Protein AF-A0A3D5FL59-F1 (afdb_monomer_lite)

Foldseek 3Di:
DVVQCVVQPLVRLLCCLVPVLVVNLVVLLVVLVVVLVVLVVVQVVDDADPCFDAEPVRDTDNWFEDEEEDASLLVDALVSCLPRPVVSVLSVLVSIQEYEYEYELSNLNNLVVLLPRPSHAEYEYEYPPPPDDALVRSVVSQLVSLQRHAYEYEEEHAPVSVVVLVVSVVSHHYHYHYDHDYDDPPPD

Secondary structure (DSSP, 8-state):
-HHHHHHH-HHHHHHHHHH-HHHHHHHHHHHHHHHHHHHHHHHHHSPPBTTBEE-TTS-EESS-EEEEE-GGGGGS-HHHHHHHTHHHHHHHHTTSSEEEEEEEGGGGGGHHHHTT-TTEEEEEEE--TTTS--HHHHHHHHHHHHTTS-EEEEEEE-HHHHHHHHHTGGGS-EEEEEEE--------

Structure (mmCIF, N/CA/C/O backbone):
data_AF-A0A3D5FL59-F1
#
_entry.id   AF-A0A3D5FL59-F1
#
loop_
_atom_site.group_PDB
_atom_site.id
_atom_site.type_symbol
_atom_site.label_atom_id
_atom_site.label_alt_id
_atom_site.label_comp_id
_atom_site.label_asym_id
_atom_site.label_entity_id
_atom_site.label_seq_id
_atom_site.pdbx_PDB_ins_code
_atom_site.Cartn_x
_atom_site.Cartn_y
_atom_site.Cartn_z
_atom_site.occupancy
_atom_site.B_iso_or_equiv
_atom_site.auth_seq_id
_atom_site.auth_comp_id
_atom_site.auth_asym_id
_atom_site.auth_atom_id
_atom_site.pdbx_PDB_model_num
ATOM 1 N N . MET A 1 1 ? 8.255 -1.874 -6.966 1.00 92.75 1 MET A N 1
ATOM 2 C CA . MET A 1 1 ? 9.087 -0.650 -7.103 1.00 92.75 1 MET A CA 1
ATOM 3 C C . MET A 1 1 ? 10.253 -0.591 -6.118 1.00 92.75 1 MET A C 1
ATOM 5 O O . MET A 1 1 ? 11.381 -0.402 -6.556 1.00 92.75 1 MET A O 1
ATOM 9 N N . ASP A 1 2 ? 10.013 -0.773 -4.816 1.00 97.06 2 ASP A N 1
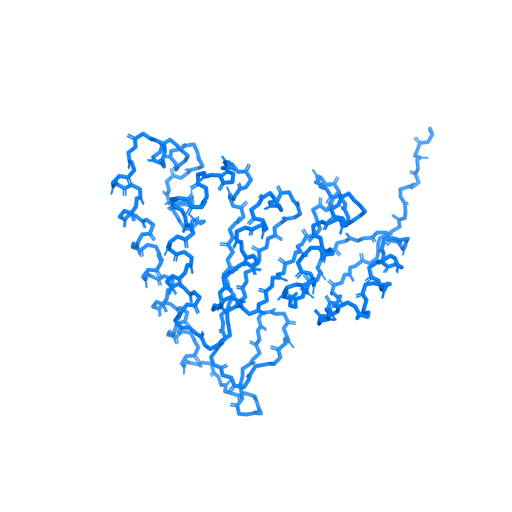ATOM 10 C CA . ASP A 1 2 ? 11.028 -0.553 -3.768 1.00 97.06 2 ASP A CA 1
ATOM 11 C C . ASP A 1 2 ? 12.311 -1.380 -3.938 1.00 97.06 2 ASP A C 1
ATOM 13 O O . ASP A 1 2 ? 13.403 -0.879 -3.692 1.00 97.06 2 ASP A O 1
ATOM 17 N N . MET A 1 3 ? 12.211 -2.612 -4.448 1.00 97.94 3 MET A N 1
ATOM 18 C CA . MET A 1 3 ? 13.385 -3.438 -4.768 1.00 97.94 3 MET A CA 1
ATOM 19 C C . MET A 1 3 ? 14.306 -2.792 -5.816 1.00 97.94 3 MET A C 1
ATOM 21 O O . MET A 1 3 ? 15.526 -2.865 -5.686 1.00 97.94 3 MET A O 1
ATOM 25 N N . MET A 1 4 ? 13.742 -2.123 -6.829 1.00 97.56 4 MET A N 1
ATOM 26 C CA . MET A 1 4 ? 14.528 -1.389 -7.827 1.00 97.56 4 MET A CA 1
ATOM 27 C C . MET A 1 4 ? 15.225 -0.184 -7.188 1.00 97.56 4 MET A C 1
ATOM 29 O O . MET A 1 4 ? 16.405 0.041 -7.440 1.00 97.56 4 MET A O 1
ATOM 33 N N . PHE A 1 5 ? 14.517 0.562 -6.336 1.00 97.19 5 PHE A N 1
ATOM 34 C CA . PHE A 1 5 ? 15.072 1.717 -5.622 1.00 97.19 5 PHE A CA 1
ATOM 35 C C . PHE A 1 5 ? 16.193 1.305 -4.662 1.00 97.19 5 PHE A C 1
ATOM 37 O O . PHE A 1 5 ? 17.228 1.965 -4.612 1.00 97.19 5 PHE A O 1
ATOM 44 N N . ALA A 1 6 ? 16.041 0.174 -3.972 1.00 97.31 6 ALA A N 1
ATOM 45 C CA . ALA A 1 6 ? 17.084 -0.394 -3.125 1.00 97.31 6 ALA A CA 1
ATOM 46 C C . ALA A 1 6 ? 18.321 -0.843 -3.926 1.00 97.31 6 ALA A C 1
ATOM 48 O O . ALA A 1 6 ? 19.443 -0.704 -3.446 1.00 97.31 6 ALA A O 1
ATOM 49 N N . GLY A 1 7 ? 18.131 -1.378 -5.138 1.00 96.94 7 GLY A N 1
ATOM 50 C CA . GLY A 1 7 ? 19.224 -1.861 -5.986 1.00 96.94 7 GLY A CA 1
ATOM 51 C C . GLY A 1 7 ? 19.990 -0.764 -6.732 1.00 96.94 7 GLY A C 1
ATOM 52 O O . GLY A 1 7 ? 21.204 -0.871 -6.883 1.00 96.94 7 GLY A O 1
ATOM 53 N N . LEU A 1 8 ? 19.297 0.275 -7.209 1.00 96.56 8 LEU A N 1
ATOM 54 C CA . LEU A 1 8 ? 19.888 1.355 -8.014 1.00 96.56 8 LEU A CA 1
ATOM 55 C C . LEU A 1 8 ? 20.237 2.605 -7.197 1.00 96.56 8 LEU A C 1
ATOM 57 O O . LEU A 1 8 ? 21.097 3.382 -7.601 1.00 96.56 8 LEU A O 1
ATOM 61 N N . GLY A 1 9 ? 19.574 2.805 -6.058 1.00 97.25 9 GLY A N 1
ATOM 62 C CA . GLY A 1 9 ? 19.528 4.084 -5.359 1.00 97.25 9 GLY A CA 1
ATOM 63 C C . GLY A 1 9 ? 18.377 4.967 -5.853 1.00 97.25 9 GLY A C 1
ATOM 64 O O . GLY A 1 9 ? 17.941 4.879 -7.000 1.00 97.25 9 GLY A O 1
ATOM 65 N N . HIS A 1 10 ? 17.881 5.832 -4.965 1.00 96.19 10 HIS A N 1
ATOM 66 C CA . HIS A 1 10 ? 16.687 6.652 -5.198 1.00 96.19 10 HIS A CA 1
ATOM 67 C C . HIS A 1 10 ? 16.800 7.565 -6.431 1.00 96.19 10 HIS A C 1
ATOM 69 O O . HIS A 1 10 ? 15.887 7.605 -7.251 1.00 96.19 10 HIS A O 1
ATOM 75 N N . GLU A 1 11 ? 17.923 8.277 -6.581 1.00 96.25 11 GLU A N 1
ATOM 76 C CA . GLU A 1 11 ? 18.141 9.209 -7.695 1.00 96.25 11 GLU A CA 1
ATOM 77 C C . GLU A 1 11 ? 18.158 8.477 -9.042 1.00 96.25 11 GLU A C 1
ATOM 79 O O . GLU A 1 11 ? 17.375 8.802 -9.935 1.00 96.25 11 GLU A O 1
ATOM 84 N N . GLU A 1 12 ? 18.981 7.434 -9.159 1.00 97.50 12 GLU A N 1
ATOM 85 C CA . GLU A 1 12 ? 19.106 6.647 -10.387 1.00 97.50 12 GLU A CA 1
ATOM 86 C C . GLU A 1 12 ? 17.806 5.924 -10.744 1.00 97.50 12 GLU A C 1
ATOM 88 O O . GLU A 1 12 ? 17.428 5.880 -11.913 1.00 97.50 12 GLU A O 1
ATOM 93 N N . ALA A 1 13 ? 17.068 5.407 -9.758 1.00 97.00 13 ALA A N 1
ATOM 94 C CA . ALA A 1 13 ? 15.774 4.779 -10.000 1.00 97.00 13 ALA A CA 1
ATOM 95 C C . ALA A 1 13 ? 14.744 5.786 -10.542 1.00 97.00 13 ALA A C 1
ATOM 97 O O . ALA A 1 13 ? 14.092 5.513 -11.554 1.00 97.00 13 ALA A O 1
ATOM 98 N N . CYS A 1 14 ? 14.638 6.974 -9.937 1.00 95.94 14 CYS A N 1
ATOM 99 C CA . CYS A 1 14 ? 13.783 8.056 -10.434 1.00 95.94 14 CYS A CA 1
ATOM 100 C C . CYS A 1 14 ? 14.173 8.488 -11.853 1.00 95.94 14 CYS A C 1
ATOM 102 O O . CYS A 1 14 ? 13.315 8.629 -12.733 1.00 95.94 14 CYS A O 1
ATOM 104 N N . MET A 1 15 ? 15.472 8.655 -12.105 1.00 96.38 15 MET A N 1
ATOM 105 C CA . MET A 1 15 ? 15.979 9.011 -13.427 1.00 96.38 15 MET A CA 1
ATOM 106 C C . MET A 1 15 ? 15.707 7.908 -14.452 1.00 96.38 15 MET A C 1
ATOM 108 O O . MET A 1 15 ? 15.295 8.220 -15.571 1.00 96.38 15 MET A O 1
ATOM 112 N N . ALA A 1 16 ? 15.849 6.633 -14.091 1.00 96.75 16 ALA A N 1
ATOM 113 C CA . ALA A 1 16 ? 15.607 5.503 -14.983 1.00 96.75 16 ALA A CA 1
ATOM 114 C C . ALA A 1 16 ? 14.128 5.366 -15.372 1.00 96.75 16 ALA A C 1
ATOM 116 O O . ALA A 1 16 ? 13.827 5.128 -16.544 1.00 96.75 16 ALA A O 1
ATOM 117 N N . VAL A 1 17 ? 13.196 5.568 -14.433 1.00 95.50 17 VAL A N 1
ATOM 118 C CA . VAL A 1 17 ? 11.747 5.572 -14.723 1.00 95.50 17 VAL A CA 1
ATOM 119 C C . VAL A 1 17 ? 11.398 6.655 -15.748 1.00 95.50 17 VAL A C 1
ATOM 121 O O . VAL A 1 17 ? 10.600 6.425 -16.655 1.00 95.50 17 VAL A O 1
ATOM 124 N N . LYS A 1 18 ? 12.037 7.825 -15.652 1.00 93.44 18 LYS A N 1
ATOM 125 C CA . LYS A 1 18 ? 11.767 8.964 -16.538 1.00 93.44 18 LYS A CA 1
ATOM 126 C C . LYS A 1 18 ? 12.483 8.884 -17.888 1.00 93.44 18 LYS A C 1
ATOM 128 O O . LYS A 1 18 ? 11.902 9.223 -18.915 1.00 93.44 18 LYS A O 1
ATOM 133 N N . THR A 1 19 ? 13.761 8.520 -17.887 1.00 96.88 19 THR A N 1
ATOM 134 C CA . THR A 1 19 ? 14.660 8.688 -19.046 1.00 96.88 19 THR A CA 1
ATOM 135 C C . THR A 1 19 ? 14.972 7.389 -19.779 1.00 96.88 19 THR A C 1
ATOM 137 O O . THR A 1 19 ? 15.338 7.429 -20.952 1.00 96.88 19 THR A O 1
ATOM 140 N N . ALA A 1 20 ? 14.783 6.238 -19.129 1.00 96.94 20 ALA A N 1
ATOM 141 C CA . ALA A 1 20 ? 15.055 4.921 -19.694 1.00 96.94 20 ALA A CA 1
ATOM 142 C C . ALA A 1 20 ? 13.897 3.931 -19.434 1.00 96.94 20 ALA A C 1
ATOM 144 O O . ALA A 1 20 ? 14.144 2.841 -18.915 1.00 96.94 20 ALA A O 1
ATOM 145 N N . PRO A 1 21 ? 12.643 4.264 -19.812 1.00 94.56 21 PRO A N 1
ATOM 146 C CA . PRO A 1 21 ? 11.448 3.502 -19.435 1.00 94.56 21 PRO A CA 1
ATOM 147 C C . PRO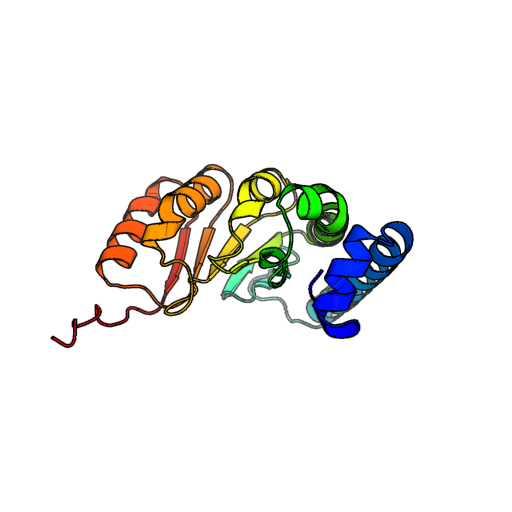 A 1 21 ? 11.515 2.020 -19.819 1.00 94.56 21 PRO A C 1
ATOM 149 O O . PRO A 1 21 ? 11.201 1.160 -19.018 1.00 94.56 21 PRO A O 1
ATOM 152 N N . VAL A 1 22 ? 12.025 1.681 -21.008 1.00 97.06 22 VAL A N 1
ATOM 153 C CA . VAL A 1 22 ? 12.147 0.269 -21.430 1.00 97.06 22 VAL A CA 1
ATOM 154 C C . VAL A 1 22 ? 13.102 -0.524 -20.528 1.00 97.06 22 VAL A C 1
ATOM 156 O O . VAL A 1 22 ? 12.927 -1.725 -20.334 1.00 97.06 22 VAL A O 1
ATOM 159 N N . VAL A 1 23 ? 14.144 0.126 -20.006 1.00 97.12 23 VAL A N 1
ATOM 160 C CA . VAL A 1 23 ? 15.114 -0.519 -19.114 1.00 97.12 23 VAL A CA 1
ATOM 161 C C . VAL A 1 23 ? 14.540 -0.625 -17.705 1.00 97.12 23 VAL A C 1
ATOM 163 O O . VAL A 1 23 ? 14.612 -1.702 -17.120 1.00 97.12 23 VAL A O 1
ATOM 166 N N . SER A 1 24 ? 13.943 0.447 -17.178 1.00 97.50 24 SER A N 1
ATOM 167 C CA . SER A 1 24 ? 13.312 0.423 -15.854 1.00 97.50 24 SER A CA 1
ATOM 168 C C . SER A 1 24 ? 12.129 -0.545 -15.800 1.00 97.50 24 SER A C 1
ATOM 170 O O . SER A 1 24 ? 12.055 -1.316 -14.851 1.00 97.50 24 SER A O 1
ATOM 172 N N . ASP A 1 25 ? 11.301 -0.622 -16.844 1.00 97.69 25 ASP A N 1
ATOM 173 C CA . ASP A 1 25 ? 10.199 -1.589 -16.951 1.00 97.69 25 ASP A CA 1
ATOM 174 C C . ASP A 1 25 ? 10.713 -3.041 -16.866 1.00 97.69 25 ASP A C 1
ATOM 176 O O . ASP A 1 25 ? 10.143 -3.861 -16.151 1.00 97.69 25 ASP A O 1
ATOM 180 N N . ARG A 1 26 ? 11.845 -3.367 -17.511 1.00 97.94 26 ARG A N 1
ATOM 181 C CA . ARG A 1 26 ? 12.469 -4.704 -17.399 1.00 97.94 26 ARG A CA 1
ATOM 182 C C . ARG A 1 26 ? 12.993 -4.998 -15.995 1.00 97.94 26 ARG A C 1
ATOM 184 O O . ARG A 1 26 ? 12.905 -6.133 -15.539 1.00 97.94 26 ARG A O 1
ATOM 191 N N . ILE A 1 27 ? 13.559 -4.002 -15.314 1.00 98.19 27 ILE A N 1
ATOM 192 C CA . ILE A 1 27 ? 14.046 -4.168 -13.937 1.00 98.19 27 ILE A CA 1
ATOM 193 C C . ILE A 1 27 ? 12.863 -4.343 -12.981 1.00 98.19 27 ILE A C 1
ATOM 195 O O . ILE A 1 27 ? 12.903 -5.212 -12.111 1.00 98.19 27 ILE A O 1
ATOM 199 N N . LEU A 1 28 ? 11.800 -3.554 -13.150 1.00 98.19 28 LEU A N 1
ATOM 200 C CA . LEU A 1 28 ? 10.565 -3.671 -12.377 1.00 98.19 28 LEU A CA 1
ATOM 201 C C . LEU A 1 28 ? 9.894 -5.028 -12.596 1.00 98.19 28 LEU A C 1
ATOM 203 O O . LEU A 1 28 ? 9.476 -5.648 -11.622 1.00 98.19 28 LEU A O 1
ATOM 207 N N . GLU A 1 29 ? 9.871 -5.522 -13.834 1.00 98.25 29 GLU A N 1
ATOM 208 C CA . GLU A 1 29 ? 9.409 -6.870 -14.163 1.00 98.25 29 GLU A CA 1
ATOM 209 C C . GLU A 1 29 ? 10.208 -7.940 -13.413 1.00 98.25 29 GLU A C 1
ATOM 211 O O . GLU A 1 29 ? 9.622 -8.747 -12.696 1.00 98.25 29 GLU A O 1
ATOM 216 N N . GLN A 1 30 ? 11.540 -7.895 -13.488 1.00 98.31 30 GLN A N 1
ATOM 217 C CA . GLN A 1 30 ? 12.401 -8.830 -12.758 1.00 98.31 30 GLN A CA 1
ATOM 218 C C . GLN A 1 30 ? 12.208 -8.741 -11.239 1.00 98.31 30 GLN A C 1
ATOM 220 O O . GLN A 1 30 ? 12.247 -9.759 -10.549 1.00 98.31 30 GLN A O 1
ATOM 225 N N . CYS A 1 31 ? 11.989 -7.535 -10.708 1.00 98.50 31 CYS A N 1
ATOM 226 C CA . CYS A 1 31 ? 1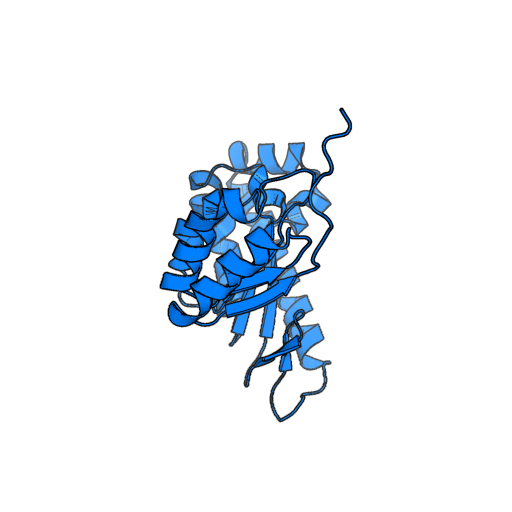1.696 -7.334 -9.293 1.00 98.50 31 CYS A CA 1
ATOM 227 C C . CYS A 1 31 ? 10.357 -7.969 -8.899 1.00 98.50 31 CYS A C 1
ATOM 229 O O . CYS A 1 31 ? 10.298 -8.631 -7.866 1.00 98.50 31 CYS A O 1
ATOM 231 N N . ALA A 1 32 ? 9.305 -7.796 -9.705 1.00 98.44 32 ALA A N 1
ATOM 232 C CA . ALA A 1 32 ? 7.998 -8.402 -9.458 1.00 98.44 32 ALA A CA 1
ATOM 233 C C . ALA A 1 32 ? 8.066 -9.935 -9.527 1.00 98.44 32 ALA A C 1
ATOM 235 O O . ALA A 1 32 ? 7.573 -10.611 -8.624 1.00 98.44 32 ALA A O 1
ATOM 236 N N . ASP A 1 33 ? 8.751 -10.487 -10.532 1.00 98.44 33 ASP A N 1
ATOM 237 C CA . ASP A 1 33 ? 8.933 -11.935 -10.682 1.00 98.44 33 ASP A CA 1
ATOM 238 C C . ASP A 1 33 ? 9.709 -12.526 -9.494 1.00 98.44 33 ASP A C 1
ATOM 240 O O . ASP A 1 33 ? 9.313 -13.544 -8.918 1.00 98.44 33 ASP A O 1
ATOM 244 N N . LEU A 1 34 ? 10.792 -11.861 -9.075 1.00 98.50 34 LEU A N 1
ATOM 245 C CA . LEU A 1 34 ? 11.581 -12.272 -7.915 1.00 98.50 34 LEU A CA 1
ATOM 246 C C . LEU A 1 34 ? 10.774 -12.172 -6.614 1.00 98.50 34 LEU A C 1
ATOM 248 O O . LEU A 1 34 ? 10.836 -13.084 -5.784 1.00 98.50 34 LEU A O 1
ATOM 252 N N . PHE A 1 35 ? 10.002 -11.097 -6.437 1.00 98.56 35 PHE A N 1
ATOM 253 C CA . PHE A 1 35 ? 9.121 -10.927 -5.285 1.00 98.56 35 PHE A CA 1
ATOM 254 C C . PHE A 1 35 ? 8.086 -12.052 -5.215 1.00 98.56 35 PHE A C 1
ATOM 256 O O . PHE A 1 35 ? 7.982 -12.715 -4.184 1.00 98.56 35 PHE A O 1
ATOM 263 N N . ASN A 1 36 ? 7.382 -12.325 -6.316 1.00 98.38 36 ASN A N 1
ATOM 264 C CA . ASN A 1 36 ? 6.380 -13.386 -6.393 1.00 98.38 36 ASN A CA 1
ATOM 265 C C . ASN A 1 36 ? 6.989 -14.761 -6.114 1.00 98.38 36 ASN A C 1
ATOM 267 O O . ASN A 1 36 ? 6.420 -15.543 -5.346 1.00 98.38 36 ASN A O 1
ATOM 271 N N . HIS A 1 37 ? 8.170 -15.048 -6.667 1.00 98.38 37 HIS A N 1
ATOM 272 C CA . HIS A 1 37 ? 8.881 -16.293 -6.394 1.00 98.38 37 HIS A CA 1
ATOM 273 C C . HIS A 1 37 ? 9.210 -16.446 -4.901 1.00 98.38 37 HIS A C 1
ATOM 275 O O . HIS A 1 37 ? 8.929 -17.489 -4.303 1.00 98.38 37 HIS A O 1
ATOM 281 N N . MET A 1 38 ? 9.758 -15.400 -4.277 1.00 98.06 38 MET A N 1
ATOM 282 C CA . MET A 1 38 ? 10.098 -15.406 -2.855 1.00 98.06 38 MET A CA 1
ATOM 283 C C . MET A 1 38 ? 8.848 -15.532 -1.973 1.00 98.06 38 MET A C 1
ATOM 285 O O . MET A 1 38 ? 8.827 -16.357 -1.058 1.00 98.06 38 MET A O 1
ATOM 289 N N . ALA A 1 39 ? 7.809 -14.740 -2.242 1.00 97.56 39 ALA A N 1
ATOM 290 C CA . ALA A 1 39 ? 6.568 -14.731 -1.476 1.00 97.56 39 ALA A CA 1
ATOM 291 C C . ALA A 1 39 ? 5.850 -16.087 -1.557 1.00 97.56 39 ALA A C 1
ATOM 293 O O . ALA A 1 39 ? 5.483 -16.644 -0.523 1.00 97.56 39 ALA A O 1
ATOM 294 N N . THR A 1 40 ? 5.761 -16.674 -2.754 1.00 97.56 40 THR A N 1
ATOM 295 C CA . THR A 1 40 ? 5.189 -18.015 -2.961 1.00 97.56 40 THR A CA 1
ATOM 296 C C . THR A 1 40 ? 5.992 -19.080 -2.217 1.00 97.56 40 THR A C 1
ATOM 298 O O . THR A 1 40 ? 5.423 -19.901 -1.498 1.00 97.56 40 THR A O 1
ATOM 301 N N . THR A 1 41 ? 7.324 -19.043 -2.328 1.00 97.75 41 THR A N 1
ATOM 302 C CA . THR A 1 41 ? 8.213 -20.001 -1.650 1.00 97.75 41 THR A CA 1
ATOM 303 C C . THR A 1 41 ? 8.079 -19.909 -0.130 1.00 97.75 41 THR A C 1
ATOM 305 O O . THR A 1 41 ? 7.964 -20.929 0.551 1.00 97.75 41 THR A O 1
ATOM 308 N N . ARG A 1 42 ? 8.034 -18.688 0.418 1.00 95.88 42 ARG A N 1
ATOM 309 C CA . ARG A 1 42 ? 7.817 -18.448 1.849 1.00 95.88 42 ARG A CA 1
ATOM 310 C C . ARG A 1 42 ? 6.455 -18.969 2.302 1.00 95.88 42 ARG A C 1
ATOM 312 O O . ARG A 1 42 ? 6.372 -19.614 3.346 1.00 95.88 42 ARG A O 1
ATOM 319 N N . LEU A 1 43 ? 5.396 -18.676 1.552 1.00 95.19 43 LEU A N 1
ATOM 320 C CA . LEU A 1 43 ? 4.038 -19.070 1.911 1.00 95.19 43 LEU A CA 1
ATOM 321 C C . LEU A 1 43 ? 3.874 -20.597 1.887 1.00 95.19 43 LEU A C 1
ATOM 323 O O . LEU A 1 43 ? 3.295 -21.158 2.812 1.00 95.19 43 LEU A O 1
ATOM 327 N N . ALA A 1 44 ? 4.463 -21.278 0.898 1.00 94.50 44 ALA A N 1
ATOM 328 C CA . ALA A 1 44 ? 4.465 -22.740 0.806 1.00 94.50 44 ALA A CA 1
ATOM 329 C C . ALA A 1 44 ? 5.172 -23.423 1.992 1.00 94.50 44 ALA A C 1
ATOM 331 O O . ALA A 1 44 ? 4.789 -24.521 2.390 1.00 94.50 44 ALA A O 1
ATOM 332 N N . ALA A 1 45 ? 6.184 -22.771 2.573 1.00 95.94 45 ALA A N 1
ATOM 333 C CA . ALA A 1 45 ? 6.880 -23.249 3.768 1.00 95.94 45 ALA A CA 1
ATOM 334 C C . ALA A 1 45 ? 6.199 -22.829 5.087 1.00 95.94 45 ALA A C 1
ATOM 336 O O . ALA A 1 45 ? 6.586 -23.302 6.156 1.00 95.94 45 ALA A O 1
ATOM 337 N N . THR A 1 46 ? 5.212 -21.931 5.037 1.00 95.38 46 THR A N 1
ATOM 338 C CA . THR A 1 46 ? 4.510 -21.418 6.218 1.00 95.38 46 THR A CA 1
ATOM 339 C C . THR A 1 46 ? 3.362 -22.369 6.583 1.00 95.38 46 THR A C 1
ATOM 341 O O . THR A 1 46 ? 2.523 -22.651 5.726 1.00 95.38 46 THR A O 1
ATOM 344 N N . PRO A 1 47 ? 3.274 -22.871 7.831 1.00 94.94 47 PRO A N 1
ATOM 345 C CA . PRO A 1 47 ? 2.140 -23.684 8.259 1.00 94.94 47 PRO A CA 1
ATOM 346 C C . PRO A 1 47 ? 0.825 -22.912 8.154 1.00 94.94 47 PRO A C 1
ATOM 348 O O . PRO A 1 47 ? 0.765 -21.726 8.482 1.00 94.94 47 PRO A O 1
ATOM 351 N N . ARG A 1 48 ? -0.238 -23.607 7.744 1.00 95.88 48 ARG A N 1
ATOM 352 C CA . ARG A 1 48 ? -1.593 -23.055 7.793 1.00 95.88 48 ARG A CA 1
ATOM 353 C C . ARG A 1 48 ? -2.069 -22.927 9.238 1.00 95.88 48 ARG A C 1
ATOM 355 O O . ARG A 1 48 ? -1.736 -23.760 10.081 1.00 95.88 48 ARG A O 1
ATOM 362 N N . PHE A 1 49 ? -2.876 -21.907 9.498 1.00 95.69 49 PHE A N 1
ATOM 363 C CA . PHE A 1 49 ? -3.571 -21.678 10.760 1.00 95.69 49 PHE A CA 1
ATOM 364 C C . PHE A 1 49 ? -5.075 -21.665 10.491 1.00 95.69 49 PHE A C 1
ATOM 366 O O . PHE A 1 49 ? -5.536 -20.846 9.695 1.00 95.69 49 PHE A O 1
ATOM 373 N N . GLU A 1 50 ? -5.821 -22.581 11.119 1.00 96.06 50 GLU A N 1
ATOM 374 C CA . GLU A 1 50 ? -7.266 -22.764 10.884 1.00 96.06 50 GLU A CA 1
ATOM 375 C C . GLU A 1 50 ? -7.595 -22.844 9.378 1.00 96.06 50 GLU A C 1
ATOM 377 O O . GLU A 1 50 ? -8.374 -22.057 8.855 1.00 96.06 50 GLU A O 1
ATOM 382 N N . ASP A 1 51 ? -6.898 -23.729 8.651 1.00 94.81 51 ASP A N 1
ATOM 383 C CA . ASP A 1 51 ? -6.977 -23.917 7.188 1.00 94.81 51 ASP A CA 1
ATOM 384 C C . ASP A 1 51 ? -6.633 -22.700 6.303 1.00 94.81 51 ASP A C 1
ATOM 386 O O . ASP A 1 51 ? -6.654 -22.814 5.076 1.00 94.81 51 ASP A O 1
ATOM 390 N N . GLY A 1 52 ? -6.211 -21.582 6.894 1.00 96.75 52 GLY A N 1
ATOM 391 C CA . GLY A 1 52 ? -5.811 -20.360 6.197 1.00 96.75 52 GLY A CA 1
ATOM 392 C C . GLY A 1 52 ? -4.412 -19.869 6.572 1.00 96.75 52 GLY A C 1
ATOM 393 O O . GLY A 1 52 ? -3.565 -20.627 7.052 1.00 96.75 52 GLY A O 1
ATOM 394 N N . TYR A 1 53 ? -4.166 -18.578 6.353 1.00 97.44 53 TYR A N 1
ATOM 395 C CA . TYR A 1 53 ? -2.905 -17.902 6.661 1.00 97.44 53 TYR A CA 1
ATOM 396 C C . TYR A 1 53 ? -3.151 -16.579 7.387 1.00 97.44 53 TYR A C 1
ATOM 398 O O . TYR A 1 53 ? -4.194 -15.950 7.229 1.00 97.44 53 TYR A O 1
ATOM 406 N N . LEU A 1 54 ? -2.170 -16.132 8.171 1.00 95.94 54 LEU A N 1
ATOM 407 C CA . LEU A 1 54 ? -2.172 -14.801 8.775 1.00 95.94 54 LEU A CA 1
ATOM 408 C C . LEU A 1 54 ? -1.360 -13.836 7.907 1.00 95.94 54 LEU A C 1
ATOM 410 O O . LEU A 1 54 ? -0.228 -14.141 7.523 1.00 95.94 54 LEU A O 1
ATOM 414 N N . SER A 1 55 ? -1.916 -12.657 7.632 1.00 95.06 55 SER A N 1
ATOM 415 C CA . SER A 1 55 ? -1.178 -11.548 7.028 1.00 95.06 55 SER A CA 1
ATOM 416 C C . SER A 1 55 ? -0.098 -11.021 7.982 1.00 95.06 55 SER A C 1
ATOM 418 O O . SER A 1 55 ? -0.094 -11.319 9.180 1.00 95.06 55 SER A O 1
ATOM 420 N N . SER A 1 56 ? 0.797 -10.162 7.485 1.00 91.69 56 SER A N 1
ATOM 421 C CA . SER A 1 56 ? 1.788 -9.470 8.327 1.00 91.69 56 SER A CA 1
ATOM 422 C C . SER A 1 56 ? 1.168 -8.581 9.413 1.00 91.69 56 SER A C 1
ATOM 424 O O . SER A 1 56 ? 1.874 -8.174 10.329 1.00 91.69 56 SER A O 1
ATOM 426 N N . TYR A 1 57 ? -0.136 -8.301 9.327 1.00 95.75 57 TYR A N 1
ATOM 427 C CA . TYR A 1 57 ? -0.904 -7.543 10.317 1.00 95.75 57 TYR A CA 1
ATOM 428 C C . TYR A 1 57 ? -1.734 -8.452 11.236 1.00 95.75 57 TYR A C 1
ATOM 430 O O . TYR A 1 57 ? -2.606 -7.971 11.950 1.00 95.75 57 TYR A O 1
ATOM 438 N N . GLY A 1 58 ? -1.522 -9.772 11.211 1.00 94.38 58 GLY A N 1
ATOM 439 C CA . GLY A 1 58 ? -2.266 -10.714 12.052 1.00 94.38 58 GLY A CA 1
ATOM 440 C C . GLY A 1 58 ? -3.735 -10.890 11.652 1.00 94.38 58 GLY A C 1
ATOM 441 O O . GLY A 1 58 ? -4.536 -11.343 12.465 1.00 94.38 58 GLY A O 1
ATOM 442 N N . ILE A 1 59 ? -4.100 -10.539 10.416 1.00 95.00 59 ILE A N 1
ATOM 443 C CA . ILE A 1 59 ? -5.452 -10.741 9.883 1.00 95.00 59 ILE A CA 1
ATOM 444 C C . ILE A 1 59 ? -5.486 -12.074 9.146 1.00 95.00 59 ILE A C 1
ATOM 446 O O . ILE A 1 59 ? -4.654 -12.322 8.274 1.00 95.00 59 ILE A O 1
ATOM 450 N N . TRP A 1 60 ? -6.439 -12.927 9.506 1.00 97.19 60 TRP A N 1
ATOM 451 C CA . TRP A 1 60 ? -6.608 -14.236 8.888 1.00 97.19 60 TRP A CA 1
ATOM 452 C C . TRP A 1 60 ? -7.256 -14.141 7.505 1.00 97.19 60 TRP A C 1
ATOM 454 O O . TRP A 1 60 ? -8.201 -13.377 7.307 1.00 97.19 60 TRP A O 1
ATOM 464 N N . ALA A 1 61 ? -6.765 -14.955 6.575 1.00 96.88 61 ALA A N 1
ATOM 465 C CA . ALA A 1 61 ? -7.313 -15.139 5.243 1.00 96.88 61 ALA A CA 1
ATOM 466 C C . ALA A 1 61 ? -7.486 -16.642 4.944 1.00 96.88 61 ALA A C 1
ATOM 468 O O . ALA A 1 61 ? -6.580 -17.423 5.246 1.00 96.88 61 ALA A O 1
ATOM 469 N N . PRO A 1 62 ? -8.599 -17.061 4.312 1.00 97.19 62 PRO A N 1
ATOM 470 C CA . PRO A 1 62 ? -8.857 -18.466 3.973 1.00 97.19 62 PRO A CA 1
ATOM 471 C C . PRO A 1 62 ? -7.980 -18.999 2.828 1.00 97.19 62 PRO A C 1
ATOM 473 O O . PRO A 1 62 ? -8.015 -20.190 2.530 1.00 97.19 62 PRO A O 1
ATOM 476 N N . GLY A 1 63 ? -7.235 -18.123 2.156 1.00 96.38 63 GLY A N 1
ATOM 477 C CA . GLY A 1 63 ? -6.405 -18.443 1.002 1.00 96.38 63 GLY A CA 1
ATOM 478 C C . GLY A 1 63 ? -4.997 -17.885 1.140 1.00 96.38 63 GLY A C 1
ATOM 479 O O . GLY A 1 63 ? -4.589 -17.402 2.198 1.00 96.38 63 GLY A O 1
ATOM 480 N N . SER A 1 64 ? -4.248 -17.968 0.050 1.00 97.25 64 SER A N 1
ATOM 481 C CA . SER A 1 64 ? -2.903 -17.417 -0.024 1.00 97.25 64 SER A CA 1
ATOM 482 C C . SER A 1 64 ? -2.907 -15.908 0.239 1.00 97.25 64 SER A C 1
ATOM 484 O O . SER A 1 64 ? -3.761 -15.184 -0.263 1.00 97.25 64 SER A O 1
ATOM 486 N N . VAL A 1 65 ? -1.968 -15.434 1.065 1.00 97.56 65 VAL A N 1
ATOM 487 C CA . VAL A 1 65 ? -1.904 -14.030 1.489 1.00 97.56 65 VAL A CA 1
ATOM 488 C C . VAL A 1 65 ? -0.523 -13.447 1.238 1.00 97.56 65 VAL A C 1
ATOM 490 O O . VAL A 1 65 ? 0.494 -14.079 1.536 1.00 97.56 65 VAL A O 1
ATOM 493 N N . VAL A 1 66 ? -0.486 -12.219 0.727 1.00 97.94 66 VAL A N 1
ATOM 494 C CA . VAL A 1 66 ? 0.753 -11.468 0.523 1.00 97.94 66 VAL A CA 1
ATOM 495 C C . VAL A 1 66 ? 0.593 -10.023 0.978 1.00 97.94 66 VAL A C 1
ATOM 497 O O . VAL A 1 66 ? -0.471 -9.423 0.844 1.00 97.94 66 VAL A O 1
ATOM 500 N N . ARG A 1 67 ? 1.675 -9.451 1.510 1.00 97.38 67 ARG A N 1
ATOM 501 C CA . ARG A 1 67 ? 1.797 -8.013 1.754 1.00 97.38 67 ARG A CA 1
ATOM 502 C C . ARG A 1 67 ? 2.932 -7.470 0.901 1.00 97.38 67 ARG A C 1
ATOM 504 O O . ARG A 1 67 ? 4.078 -7.881 1.078 1.00 97.38 67 ARG A O 1
ATOM 511 N N . THR A 1 68 ? 2.604 -6.545 0.012 1.00 97.81 68 THR A N 1
ATOM 512 C CA . THR A 1 68 ? 3.564 -5.742 -0.749 1.00 97.81 68 THR A CA 1
ATOM 513 C C . THR A 1 68 ? 3.581 -4.299 -0.235 1.00 97.81 68 THR A C 1
ATOM 515 O O . THR A 1 68 ? 2.857 -3.953 0.703 1.00 97.81 68 THR A O 1
ATOM 518 N N . GLN A 1 69 ? 4.450 -3.469 -0.797 1.00 97.25 69 GLN A N 1
ATOM 519 C CA . GLN A 1 69 ? 4.630 -2.071 -0.421 1.00 97.25 69 GLN A CA 1
ATOM 520 C C . GLN A 1 69 ? 5.141 -1.232 -1.593 1.00 97.25 69 GLN A C 1
ATOM 522 O O . GLN A 1 69 ? 5.678 -1.766 -2.570 1.00 97.25 69 GLN A O 1
ATOM 527 N N . VAL A 1 70 ? 4.964 0.082 -1.471 1.00 96.25 70 VAL A N 1
ATOM 528 C CA . VAL A 1 70 ? 5.446 1.073 -2.436 1.00 96.25 70 VAL A CA 1
ATOM 529 C C . VAL A 1 70 ? 5.875 2.357 -1.712 1.00 96.25 70 VAL A C 1
ATOM 531 O O . VAL A 1 70 ? 5.370 3.450 -1.953 1.00 96.25 70 VAL A O 1
ATOM 534 N N . ASP A 1 71 ? 6.834 2.231 -0.798 1.00 95.31 71 ASP A N 1
ATOM 535 C CA . ASP A 1 71 ? 7.276 3.330 0.080 1.00 95.31 71 ASP A CA 1
ATOM 536 C C . ASP A 1 71 ? 7.910 4.478 -0.720 1.00 95.31 71 ASP A C 1
ATOM 538 O O . ASP A 1 71 ? 7.802 5.659 -0.380 1.00 95.31 71 ASP A O 1
ATOM 542 N N . ASN A 1 72 ? 8.534 4.136 -1.849 1.00 95.69 72 ASN A N 1
ATOM 543 C CA . ASN A 1 72 ? 9.158 5.108 -2.740 1.00 95.69 72 ASN A CA 1
ATOM 544 C C . ASN A 1 72 ? 8.161 5.833 -3.661 1.00 95.69 72 ASN A C 1
ATOM 546 O O . ASN A 1 72 ? 8.580 6.663 -4.472 1.00 95.69 72 ASN A O 1
ATOM 550 N N . ALA A 1 73 ? 6.850 5.576 -3.547 1.00 96.00 73 ALA A N 1
ATOM 551 C CA . ALA A 1 73 ? 5.831 6.299 -4.314 1.00 96.00 73 ALA A CA 1
ATOM 552 C C . ALA A 1 73 ? 5.844 7.812 -4.041 1.00 96.00 73 ALA A C 1
ATOM 554 O O . ALA A 1 73 ? 5.477 8.588 -4.922 1.00 96.00 73 ALA A O 1
ATOM 555 N N . SER A 1 74 ? 6.313 8.241 -2.863 1.00 94.44 74 SER A N 1
ATOM 556 C CA . SER A 1 74 ? 6.519 9.655 -2.506 1.00 94.44 74 SER A CA 1
ATOM 557 C C . SER A 1 74 ? 7.415 10.417 -3.495 1.00 94.44 74 SER A C 1
ATOM 559 O O . SER A 1 74 ? 7.290 11.633 -3.626 1.00 94.44 74 SER A O 1
ATOM 561 N N . MET A 1 75 ? 8.288 9.717 -4.229 1.00 95.50 75 MET A N 1
ATOM 562 C CA . MET A 1 75 ? 9.189 10.310 -5.223 1.00 95.50 75 MET A CA 1
ATOM 563 C C . MET A 1 75 ? 8.604 10.358 -6.643 1.00 95.50 75 MET A C 1
ATOM 565 O O . MET A 1 75 ? 9.243 10.895 -7.550 1.00 95.50 75 MET A O 1
ATOM 569 N N . LEU A 1 76 ? 7.408 9.804 -6.863 1.00 95.00 76 LEU A N 1
ATOM 570 C CA . LEU A 1 76 ? 6.756 9.750 -8.172 1.00 95.00 76 LEU A CA 1
ATOM 571 C C . LEU A 1 76 ? 5.457 10.553 -8.198 1.00 95.00 76 LEU A C 1
ATOM 573 O O . LEU A 1 76 ? 4.722 10.626 -7.216 1.00 95.00 76 LEU A O 1
ATOM 577 N N . SER A 1 77 ? 5.124 11.096 -9.372 1.00 96.44 77 SER A N 1
ATOM 578 C CA . SER A 1 77 ? 3.774 11.610 -9.613 1.00 96.44 77 SER A CA 1
ATOM 579 C C . SER A 1 77 ? 2.757 10.458 -9.689 1.00 96.44 77 SER A C 1
ATOM 581 O O . SER A 1 77 ? 3.138 9.343 -10.067 1.00 96.44 77 SER A O 1
ATOM 583 N N . PRO A 1 78 ? 1.457 10.710 -9.425 1.00 96.94 78 PRO A N 1
ATOM 584 C CA . PRO A 1 78 ? 0.416 9.692 -9.592 1.00 96.94 78 PRO A CA 1
ATOM 585 C C . PRO A 1 78 ? 0.385 9.102 -11.005 1.00 96.94 78 PRO A C 1
ATOM 587 O O . PRO A 1 78 ? 0.243 7.900 -11.186 1.00 96.94 78 PRO A O 1
ATOM 590 N N . GLU A 1 79 ? 0.580 9.949 -12.018 1.00 97.50 79 GLU A N 1
ATOM 591 C CA . GLU A 1 79 ? 0.656 9.536 -13.421 1.00 97.50 79 GLU A CA 1
ATOM 592 C C . GLU A 1 79 ? 1.832 8.586 -13.673 1.00 97.50 79 GLU A C 1
ATOM 594 O O . GLU A 1 79 ? 1.649 7.524 -14.262 1.00 97.50 79 GLU A O 1
ATOM 599 N N . THR A 1 80 ? 3.019 8.912 -13.150 1.00 96.75 80 THR A N 1
ATOM 600 C CA . THR A 1 80 ? 4.197 8.050 -13.310 1.00 96.75 80 THR A CA 1
ATOM 601 C C . THR A 1 80 ? 3.989 6.707 -12.614 1.00 96.75 80 THR A C 1
ATOM 603 O O . THR A 1 80 ? 4.315 5.671 -13.187 1.00 96.75 80 THR A O 1
ATOM 606 N N . TYR A 1 81 ? 3.417 6.703 -11.405 1.00 97.81 81 TYR A N 1
ATOM 607 C CA . TYR A 1 81 ? 3.075 5.467 -10.702 1.00 97.81 81 TYR A CA 1
ATOM 608 C C . TYR A 1 81 ? 2.100 4.606 -11.520 1.00 97.81 81 TYR A C 1
ATOM 610 O O . TYR A 1 81 ? 2.394 3.442 -11.796 1.00 97.81 81 TYR A O 1
ATOM 618 N N . ARG A 1 82 ? 0.983 5.190 -11.971 1.00 97.94 82 ARG A N 1
ATOM 619 C CA . ARG A 1 82 ? -0.050 4.501 -12.758 1.00 97.94 82 ARG A CA 1
ATOM 620 C C . ARG A 1 82 ? 0.511 3.864 -14.025 1.00 97.94 82 ARG A C 1
ATOM 622 O O . ARG A 1 82 ? 0.158 2.736 -14.352 1.00 97.94 82 ARG A O 1
ATOM 629 N N . GLU A 1 83 ? 1.352 4.586 -14.757 1.00 96.94 83 GLU A N 1
ATOM 630 C CA . GLU A 1 83 ? 1.851 4.122 -16.052 1.00 96.94 83 GLU A CA 1
ATOM 631 C C . GLU A 1 83 ? 3.030 3.158 -15.933 1.00 96.94 83 GLU A C 1
ATOM 633 O O . GLU A 1 83 ? 3.150 2.241 -16.743 1.00 96.94 83 GLU A O 1
ATOM 638 N N . ARG A 1 84 ? 3.921 3.379 -14.959 1.00 96.50 84 ARG A N 1
ATOM 639 C CA . ARG A 1 84 ? 5.229 2.707 -14.905 1.00 96.50 84 ARG A CA 1
ATOM 640 C C . ARG A 1 84 ? 5.365 1.689 -13.792 1.00 96.50 84 ARG A C 1
ATOM 642 O O . ARG A 1 84 ? 6.206 0.811 -13.897 1.00 96.50 84 ARG A O 1
ATOM 649 N N . VAL A 1 85 ? 4.586 1.794 -12.722 1.00 97.75 85 VAL A N 1
ATOM 650 C CA . VAL A 1 85 ? 4.754 0.943 -11.535 1.00 97.75 85 VAL A CA 1
ATOM 651 C C . VAL A 1 85 ? 3.564 0.018 -11.341 1.00 97.75 85 VAL A C 1
ATOM 653 O O . VAL A 1 85 ? 3.750 -1.191 -11.215 1.00 97.75 85 VAL A O 1
ATOM 656 N N . LEU A 1 86 ? 2.350 0.566 -11.393 1.00 98.50 86 LEU A N 1
ATOM 657 C CA . LEU A 1 86 ? 1.111 -0.171 -11.163 1.00 98.50 86 LEU A CA 1
ATOM 658 C C . LEU A 1 86 ? 0.962 -1.450 -12.014 1.00 98.50 86 LEU A C 1
ATOM 660 O O . LEU A 1 86 ? 0.494 -2.448 -11.466 1.00 98.50 86 LEU A O 1
ATOM 664 N N . PRO A 1 87 ? 1.393 -1.516 -13.296 1.00 98.31 87 PRO A N 1
ATOM 665 C CA . PRO A 1 87 ? 1.339 -2.766 -14.060 1.00 98.31 87 PRO A CA 1
ATOM 666 C C . PRO A 1 87 ? 2.113 -3.924 -13.412 1.00 98.31 87 PRO A C 1
ATOM 668 O O . PRO A 1 87 ? 1.737 -5.082 -13.570 1.00 98.31 87 PRO A O 1
ATOM 671 N N . PHE A 1 88 ? 3.184 -3.624 -12.676 1.00 98.44 88 PHE A N 1
ATOM 672 C CA . PHE A 1 88 ? 4.000 -4.621 -11.987 1.00 98.44 88 PHE A CA 1
ATOM 673 C C . PHE A 1 88 ? 3.475 -4.933 -10.585 1.00 98.44 88 PHE A C 1
ATOM 675 O O . PHE A 1 88 ? 3.608 -6.068 -10.137 1.00 98.44 88 PHE A O 1
ATOM 682 N N . ASP A 1 89 ? 2.826 -3.973 -9.923 1.00 98.38 89 ASP A N 1
ATOM 683 C CA . ASP A 1 89 ? 2.098 -4.242 -8.680 1.00 98.38 89 ASP A CA 1
ATOM 684 C C . ASP A 1 89 ? 0.899 -5.175 -8.942 1.00 98.38 89 ASP A C 1
ATOM 686 O O . ASP A 1 89 ? 0.695 -6.127 -8.190 1.00 98.38 89 ASP A O 1
ATOM 690 N N . ARG A 1 90 ? 0.182 -5.005 -10.066 1.00 98.56 90 ARG A N 1
ATOM 691 C CA . ARG A 1 90 ? -0.896 -5.921 -10.500 1.00 98.56 90 ARG A CA 1
ATOM 692 C C . ARG A 1 90 ? -0.435 -7.370 -10.629 1.00 98.56 90 ARG A C 1
ATOM 694 O O . ARG A 1 90 ? -1.118 -8.261 -10.139 1.00 98.56 90 ARG A O 1
ATOM 701 N N . LYS A 1 91 ? 0.765 -7.610 -11.177 1.00 98.12 91 LYS A N 1
ATOM 702 C CA . LYS A 1 91 ? 1.353 -8.964 -11.232 1.00 98.12 91 LYS A CA 1
ATOM 703 C C . LYS A 1 91 ? 1.495 -9.607 -9.849 1.00 98.12 91 LYS A C 1
ATOM 705 O O . LYS A 1 91 ? 1.505 -10.831 -9.747 1.00 98.12 91 LYS A O 1
ATOM 710 N N . VAL A 1 92 ? 1.679 -8.809 -8.797 1.00 98.06 92 VAL A N 1
ATOM 711 C CA . VAL A 1 92 ? 1.718 -9.306 -7.417 1.00 98.06 92 VAL A CA 1
ATOM 712 C C . VAL A 1 92 ? 0.304 -9.533 -6.896 1.00 98.06 92 VAL A C 1
ATOM 714 O O . VAL A 1 92 ? 0.058 -10.561 -6.275 1.00 98.06 92 VAL A O 1
ATOM 717 N N . PHE A 1 93 ? -0.623 -8.610 -7.158 1.00 98.56 93 PHE A N 1
ATOM 718 C CA . PHE A 1 93 ? -2.013 -8.727 -6.712 1.00 98.56 93 PHE A CA 1
ATOM 719 C C . PHE A 1 93 ? -2.690 -9.987 -7.265 1.00 98.56 93 PHE A C 1
ATOM 721 O O . PHE A 1 93 ? -3.241 -10.769 -6.503 1.00 98.56 93 PHE A O 1
ATOM 728 N N . GLU A 1 94 ? -2.540 -10.240 -8.564 1.00 98.06 94 GLU A N 1
ATOM 729 C CA . GLU A 1 94 ? -3.131 -11.386 -9.269 1.00 98.06 94 GLU A CA 1
ATOM 730 C C . GLU A 1 94 ? -2.544 -12.749 -8.844 1.00 98.06 94 GLU A C 1
ATOM 732 O O . GLU A 1 94 ? -3.122 -13.797 -9.130 1.00 98.06 94 GLU A O 1
ATOM 737 N N . ALA A 1 95 ? -1.377 -12.767 -8.190 1.00 97.94 95 ALA A N 1
ATOM 738 C CA . ALA A 1 95 ? -0.663 -14.001 -7.859 1.00 97.94 95 ALA A CA 1
ATOM 739 C C . ALA A 1 95 ? -1.130 -14.666 -6.550 1.00 97.94 95 ALA A C 1
ATOM 741 O O . ALA A 1 95 ? -0.713 -15.792 -6.263 1.00 97.94 95 ALA A O 1
ATOM 742 N N . PHE A 1 96 ? -1.957 -13.989 -5.749 1.00 98.00 96 PHE A N 1
ATOM 743 C CA . PHE A 1 96 ? -2.399 -14.454 -4.433 1.00 98.00 96 PHE A CA 1
ATOM 744 C C . PHE A 1 96 ? -3.899 -14.209 -4.252 1.00 98.00 96 PHE A C 1
ATOM 746 O O . PHE A 1 96 ? -4.436 -13.232 -4.756 1.00 98.00 96 PHE A O 1
ATOM 753 N N . ASP A 1 97 ? -4.571 -15.063 -3.481 1.00 97.81 97 ASP A N 1
ATOM 754 C CA . ASP A 1 97 ? -6.015 -14.936 -3.224 1.00 97.81 97 ASP A CA 1
ATOM 755 C C . ASP A 1 97 ? -6.345 -13.655 -2.431 1.00 97.81 97 ASP A C 1
ATOM 757 O O . ASP A 1 97 ? -7.429 -13.087 -2.570 1.00 97.81 97 ASP A O 1
ATOM 761 N N . PHE A 1 98 ? -5.413 -13.227 -1.566 1.00 98.25 98 PHE A N 1
ATOM 762 C CA . PHE A 1 98 ? -5.525 -12.041 -0.721 1.00 98.25 98 PHE A CA 1
ATOM 763 C C . PHE A 1 98 ? -4.245 -11.198 -0.761 1.00 98.25 98 PHE A C 1
ATOM 765 O O . PHE A 1 98 ? -3.295 -11.432 -0.004 1.00 98.25 98 PHE A O 1
ATOM 772 N N . ALA A 1 99 ? -4.229 -10.170 -1.602 1.00 98.31 99 ALA A N 1
ATOM 773 C CA . ALA A 1 99 ? -3.156 -9.192 -1.669 1.00 98.31 99 ALA A CA 1
ATOM 774 C C . ALA A 1 99 ? -3.449 -7.949 -0.818 1.00 98.31 99 ALA A C 1
ATOM 776 O O . ALA A 1 99 ? -4.539 -7.369 -0.845 1.00 98.31 99 ALA A O 1
ATOM 777 N N . LEU A 1 100 ? -2.437 -7.526 -0.062 1.00 98.50 100 LEU A N 1
ATOM 778 C CA . LEU A 1 100 ? -2.431 -6.295 0.715 1.00 98.50 100 LEU A CA 1
ATOM 779 C C . LEU A 1 100 ? -1.295 -5.397 0.235 1.00 98.50 100 LEU A C 1
ATOM 781 O O . LEU A 1 100 ? -0.184 -5.881 0.005 1.00 98.50 100 LEU A O 1
ATOM 785 N N . ILE A 1 101 ? -1.539 -4.090 0.170 1.00 98.56 101 ILE A N 1
ATOM 786 C CA . ILE A 1 101 ? -0.484 -3.100 -0.072 1.00 98.56 101 ILE A CA 1
ATOM 787 C C . ILE A 1 101 ? -0.342 -2.155 1.115 1.00 98.56 101 ILE A C 1
ATOM 789 O O . ILE A 1 101 ? -1.326 -1.646 1.649 1.00 98.56 101 ILE A O 1
ATOM 793 N N . HIS A 1 102 ? 0.900 -1.938 1.526 1.00 98.50 102 HIS A N 1
ATOM 794 C CA . HIS A 1 102 ? 1.269 -0.926 2.501 1.00 98.50 102 HIS A CA 1
ATOM 795 C C . HIS A 1 102 ? 1.597 0.402 1.824 1.00 98.50 102 HIS A C 1
ATOM 797 O O . HIS A 1 102 ? 2.333 0.430 0.836 1.00 98.50 102 HIS A O 1
ATOM 803 N N . LEU A 1 103 ? 1.093 1.481 2.419 1.00 98.38 103 LEU A N 1
ATOM 804 C CA . LEU A 1 103 ? 1.401 2.861 2.090 1.00 98.38 103 LEU A CA 1
ATOM 805 C C . LEU A 1 103 ? 1.795 3.625 3.354 1.00 98.38 103 LEU A C 1
ATOM 807 O O . LEU A 1 103 ? 1.175 3.487 4.410 1.00 98.38 103 LEU A O 1
ATOM 811 N N . HIS A 1 104 ? 2.770 4.505 3.204 1.00 98.00 104 HIS A N 1
ATOM 812 C CA . HIS A 1 104 ? 3.008 5.610 4.122 1.00 98.00 104 HIS A CA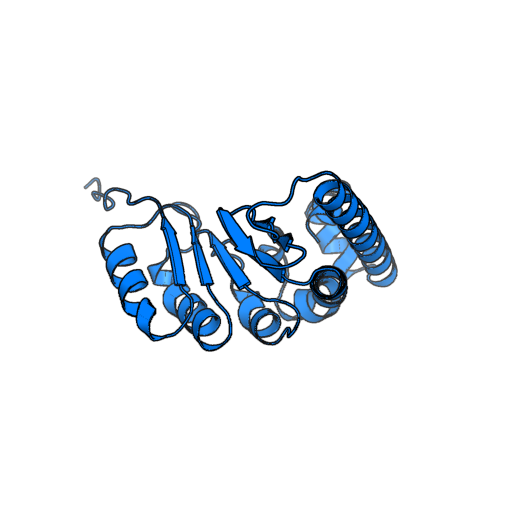 1
ATOM 813 C C . HIS A 1 104 ? 1.969 6.726 3.897 1.00 98.00 104 HIS A C 1
ATOM 815 O O . HIS A 1 104 ? 1.476 6.893 2.776 1.00 98.00 104 HIS A O 1
ATOM 821 N N . SER A 1 105 ? 1.614 7.500 4.929 1.00 97.69 105 SER A N 1
ATOM 822 C CA . SER A 1 105 ? 0.616 8.578 4.811 1.00 97.69 105 SER A CA 1
ATOM 823 C C . SER A 1 105 ? 1.054 9.679 3.837 1.00 97.69 105 SER A C 1
ATOM 825 O O . SER A 1 105 ? 0.212 10.300 3.187 1.00 97.69 105 SER A O 1
ATOM 827 N N . CYS A 1 106 ? 2.361 9.856 3.629 1.00 96.38 106 CYS A N 1
ATOM 828 C CA . CYS A 1 106 ? 2.906 10.722 2.579 1.00 96.38 106 CYS A CA 1
ATOM 829 C C . CYS A 1 106 ? 2.744 10.189 1.139 1.00 96.38 106 CYS A C 1
ATOM 831 O O . CYS A 1 106 ? 2.974 10.934 0.189 1.00 96.38 106 CYS A O 1
ATOM 833 N N . CYS A 1 107 ? 2.342 8.928 0.955 1.00 97.38 107 CYS A N 1
ATOM 834 C CA . CYS A 1 107 ? 2.202 8.279 -0.353 1.00 97.38 107 CYS A CA 1
ATOM 835 C C . CYS A 1 107 ? 0.745 8.179 -0.831 1.00 97.38 107 CYS A C 1
ATOM 837 O O . CYS A 1 107 ? 0.446 7.443 -1.766 1.00 97.38 107 CYS A O 1
ATOM 839 N N . LEU A 1 108 ? -0.203 8.877 -0.201 1.00 97.88 108 LEU A N 1
ATOM 840 C CA . LEU A 1 108 ? -1.630 8.667 -0.478 1.00 97.88 108 LEU A CA 1
ATOM 841 C C . LEU A 1 108 ? -2.143 9.338 -1.763 1.00 97.88 108 LEU A C 1
ATOM 843 O O . LEU A 1 108 ? -3.316 9.191 -2.109 1.00 97.88 108 LEU A O 1
ATOM 847 N N . HIS A 1 109 ? -1.276 10.018 -2.516 1.00 97.19 109 HIS A N 1
ATOM 848 C CA . HIS A 1 109 ? -1.584 10.586 -3.833 1.00 97.19 109 HIS A CA 1
ATOM 849 C C . HIS A 1 109 ? -1.856 9.529 -4.914 1.00 97.19 109 HIS A C 1
ATOM 851 O O . HIS A 1 109 ? -2.437 9.870 -5.941 1.00 97.19 109 HIS A O 1
ATOM 857 N N . ILE A 1 110 ? -1.483 8.264 -4.689 1.00 97.88 110 ILE A N 1
ATOM 858 C CA . ILE A 1 110 ? -1.744 7.140 -5.613 1.00 97.88 110 ILE A CA 1
ATOM 859 C C . ILE A 1 110 ? -2.995 6.321 -5.256 1.00 97.88 110 ILE A C 1
ATOM 861 O O . ILE A 1 110 ? -3.316 5.342 -5.928 1.00 97.88 110 ILE A O 1
ATOM 865 N N . VAL A 1 111 ? -3.721 6.706 -4.200 1.00 97.88 111 VAL A N 1
ATOM 866 C CA . VAL A 1 111 ? -4.886 5.956 -3.702 1.00 97.88 111 VAL A CA 1
ATOM 867 C C . VAL A 1 111 ? -5.976 5.807 -4.759 1.00 97.88 111 VAL A C 1
ATOM 869 O O . VAL A 1 111 ? -6.578 4.741 -4.833 1.00 97.88 111 VAL A O 1
ATOM 872 N N . GLU A 1 112 ? -6.213 6.832 -5.584 1.00 96.94 112 GLU A N 1
ATOM 873 C CA . GLU A 1 112 ? -7.263 6.796 -6.614 1.00 96.94 112 GLU A CA 1
ATOM 874 C C . GLU A 1 112 ? -7.081 5.652 -7.610 1.00 96.94 112 GLU A C 1
ATOM 8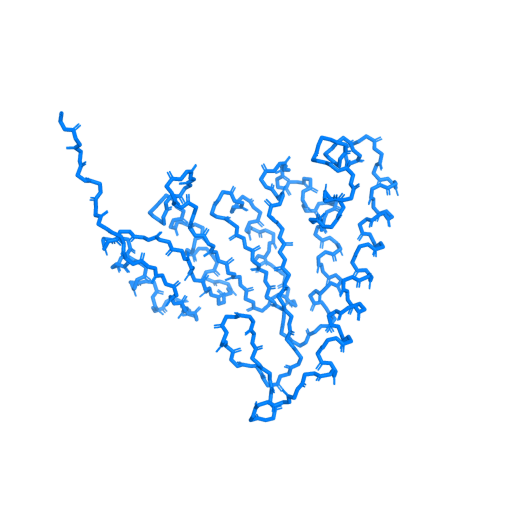76 O O . GLU A 1 112 ? -8.071 5.077 -8.052 1.00 96.94 112 GLU A O 1
ATOM 881 N N . ASP A 1 113 ? -5.838 5.289 -7.922 1.00 98.12 113 ASP A N 1
ATOM 882 C CA . ASP A 1 113 ? -5.545 4.167 -8.808 1.00 98.12 113 ASP A CA 1
ATOM 883 C C . ASP A 1 113 ? -5.692 2.833 -8.062 1.00 98.12 113 ASP A C 1
ATOM 885 O O . ASP A 1 113 ? -6.386 1.929 -8.523 1.00 98.12 113 ASP A O 1
ATOM 889 N N . LEU A 1 114 ? -5.132 2.735 -6.852 1.00 98.44 114 LEU A N 1
ATOM 890 C CA . LEU A 1 114 ? -5.153 1.507 -6.051 1.00 98.44 114 LEU A CA 1
ATOM 891 C C . LEU A 1 114 ? -6.565 1.048 -5.669 1.00 98.44 114 LEU A C 1
ATOM 893 O O . LEU A 1 114 ? -6.844 -0.152 -5.653 1.00 98.44 114 LEU A O 1
ATOM 897 N N . VAL A 1 115 ? -7.483 1.969 -5.363 1.00 98.25 115 VAL A N 1
ATOM 898 C CA . VAL A 1 115 ? -8.853 1.588 -4.974 1.00 98.25 115 VAL A CA 1
ATOM 899 C C . VAL A 1 115 ? -9.645 0.940 -6.117 1.00 98.25 115 VAL A C 1
ATOM 901 O O . VAL A 1 115 ? -10.630 0.256 -5.841 1.00 98.25 115 VAL A O 1
ATOM 904 N N . GLN A 1 116 ? -9.206 1.097 -7.371 1.00 98.06 116 GLN A N 1
ATOM 905 C CA . GLN A 1 116 ? -9.844 0.491 -8.547 1.00 98.06 116 GLN A CA 1
ATOM 906 C C . GLN A 1 116 ? -9.343 -0.932 -8.843 1.00 98.06 116 GLN A C 1
ATOM 908 O O . GLN A 1 116 ? -9.973 -1.650 -9.620 1.00 98.06 116 GLN A O 1
ATOM 913 N N . GLU A 1 117 ? -8.241 -1.365 -8.225 1.00 98.50 117 GLU A N 1
ATOM 914 C CA . GLU A 1 117 ? -7.614 -2.660 -8.514 1.00 98.50 117 GLU A CA 1
ATOM 915 C C . GLU A 1 117 ? -8.409 -3.817 -7.913 1.00 98.50 117 GLU A C 1
ATOM 917 O O . GLU A 1 117 ? -8.525 -3.923 -6.694 1.00 98.50 117 GLU A O 1
ATOM 922 N N . GLN A 1 118 ? -8.978 -4.690 -8.744 1.00 97.62 118 GLN A N 1
ATOM 923 C CA . GLN A 1 118 ? -9.903 -5.735 -8.280 1.00 97.62 118 GLN A CA 1
ATOM 924 C C . GLN A 1 118 ? -9.208 -6.786 -7.411 1.00 97.62 118 GLN A C 1
ATOM 926 O O . GLN A 1 118 ? -9.738 -7.151 -6.363 1.00 97.62 118 GLN A O 1
ATOM 931 N N . ASP A 1 119 ? -7.997 -7.184 -7.798 1.00 98.38 119 ASP A N 1
ATOM 932 C CA . ASP A 1 119 ? -7.199 -8.194 -7.097 1.00 98.38 119 ASP A CA 1
ATOM 933 C C . ASP A 1 119 ? -6.451 -7.631 -5.874 1.00 98.38 119 ASP A C 1
ATOM 935 O O . ASP A 1 119 ? -5.777 -8.361 -5.155 1.00 98.38 119 ASP A O 1
ATOM 939 N N . LEU A 1 120 ? -6.580 -6.328 -5.589 1.00 98.62 120 LEU A N 1
ATOM 940 C CA . LEU A 1 120 ? -6.095 -5.736 -4.344 1.00 98.62 120 LEU A CA 1
ATOM 941 C C . LEU A 1 120 ? -7.191 -5.780 -3.273 1.00 98.62 120 LEU A C 1
ATOM 943 O O . LEU A 1 120 ? -8.174 -5.033 -3.331 1.00 98.62 120 LEU A O 1
ATOM 947 N N . ASN A 1 121 ? -7.009 -6.610 -2.249 1.00 98.00 121 ASN A N 1
ATOM 948 C CA . ASN A 1 121 ? -8.060 -6.887 -1.268 1.00 98.00 121 ASN A CA 1
ATOM 949 C C . ASN A 1 121 ? -8.073 -5.918 -0.083 1.00 98.00 121 ASN A C 1
ATOM 951 O O . ASN A 1 121 ? -9.122 -5.738 0.532 1.00 98.00 121 ASN A O 1
ATOM 955 N N . CYS A 1 122 ? -6.940 -5.313 0.278 1.00 98.19 122 CYS A N 1
ATOM 956 C CA . CYS A 1 122 ? -6.870 -4.375 1.399 1.00 98.19 122 CYS A CA 1
ATOM 957 C C . CYS A 1 122 ? -5.694 -3.402 1.254 1.00 98.19 122 CYS A C 1
ATOM 959 O O . CYS A 1 122 ? -4.615 -3.763 0.781 1.00 98.19 122 CYS A O 1
ATOM 961 N N . ILE A 1 123 ? -5.911 -2.160 1.689 1.00 98.75 123 ILE A N 1
ATOM 962 C CA . ILE A 1 123 ? -4.866 -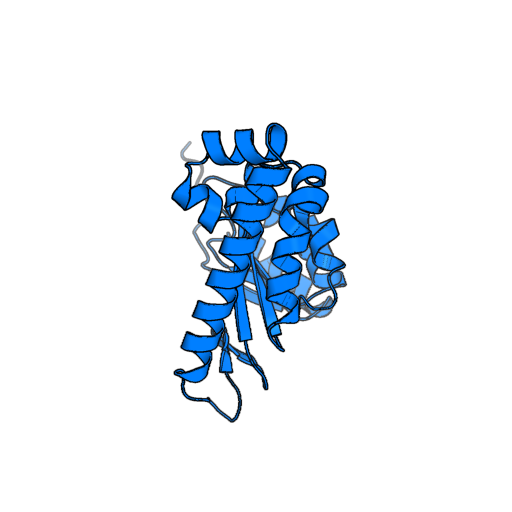1.140 1.778 1.00 98.75 123 ILE A CA 1
ATOM 963 C C . ILE A 1 123 ? -4.555 -0.909 3.253 1.00 98.75 123 ILE A C 1
ATOM 965 O O . ILE A 1 123 ? -5.454 -0.730 4.076 1.00 98.75 123 ILE A O 1
ATOM 969 N N . GLN A 1 124 ? -3.270 -0.894 3.584 1.00 98.62 124 GLN A N 1
ATOM 970 C CA . GLN A 1 124 ? -2.789 -0.514 4.899 1.00 98.62 124 GLN A CA 1
ATOM 971 C C . GLN A 1 124 ? -2.080 0.834 4.817 1.00 98.62 124 GLN A C 1
ATOM 973 O O . GLN A 1 124 ? -1.190 1.004 3.991 1.00 98.62 124 GLN A O 1
ATOM 978 N N . VAL A 1 125 ? -2.452 1.770 5.688 1.00 98.62 125 VAL A N 1
ATOM 979 C CA . VAL A 1 125 ? -1.826 3.094 5.785 1.00 98.62 125 VAL A CA 1
ATOM 980 C C . VAL A 1 125 ? -1.109 3.242 7.120 1.00 98.62 125 VAL A C 1
ATOM 982 O O . VAL A 1 125 ? -1.727 3.079 8.176 1.00 98.62 125 VAL A O 1
ATOM 985 N N . SER A 1 126 ? 0.192 3.524 7.082 1.00 98.31 126 SER A N 1
ATOM 986 C CA . SER A 1 126 ? 0.970 3.902 8.261 1.00 98.31 126 SER A CA 1
ATOM 987 C C . SER A 1 126 ? 1.026 5.415 8.377 1.00 98.31 126 SER A C 1
ATOM 989 O O . SER A 1 126 ? 1.412 6.090 7.427 1.00 98.31 126 SER A O 1
ATOM 991 N N . ILE A 1 127 ? 0.650 5.941 9.539 1.00 98.31 127 ILE A N 1
ATOM 992 C CA . ILE A 1 127 ? 0.736 7.372 9.828 1.00 98.31 127 ILE A CA 1
ATOM 993 C C . ILE A 1 127 ? 2.197 7.746 10.094 1.00 98.31 127 ILE A C 1
ATOM 995 O O . ILE A 1 127 ? 2.826 7.200 11.004 1.00 98.31 127 ILE A O 1
ATOM 999 N N . ASP A 1 128 ? 2.730 8.678 9.303 1.00 95.31 128 ASP A N 1
ATOM 1000 C CA . ASP A 1 128 ? 4.130 9.126 9.334 1.00 95.31 128 ASP A CA 1
ATOM 1001 C C . ASP A 1 128 ? 4.425 10.112 10.470 1.00 95.31 128 ASP A C 1
ATOM 1003 O O . ASP A 1 128 ? 5.062 11.146 10.291 1.00 95.31 128 ASP A O 1
ATOM 1007 N N . TYR A 1 129 ? 3.974 9.812 11.680 1.00 92.31 129 TYR A N 1
ATOM 1008 C CA . TYR A 1 129 ? 4.234 10.661 12.834 1.00 92.31 129 TYR A CA 1
ATOM 1009 C C . TYR A 1 129 ? 5.714 10.605 13.278 1.00 92.31 129 TYR A C 1
ATOM 1011 O O . TYR A 1 129 ? 6.280 9.511 13.359 1.00 92.31 129 TYR A O 1
ATOM 1019 N N . PRO A 1 130 ? 6.348 11.732 13.669 1.00 91.06 130 PRO A N 1
ATOM 1020 C CA . PRO A 1 130 ? 5.863 13.120 13.622 1.00 91.06 130 PRO A CA 1
ATOM 1021 C C . PRO A 1 130 ? 6.308 13.880 12.354 1.00 91.06 130 PRO A C 1
ATOM 1023 O O . PRO A 1 130 ? 6.223 15.103 12.306 1.00 91.06 130 PRO A O 1
ATOM 1026 N N . SER A 1 131 ? 6.899 13.197 11.371 1.00 90.81 131 SER A N 1
ATOM 1027 C CA . SER A 1 131 ? 7.647 13.828 10.269 1.00 90.81 131 SER A CA 1
ATOM 1028 C C . SER A 1 131 ? 6.881 13.939 8.949 1.00 90.81 131 SER A C 1
ATOM 1030 O O . SER A 1 131 ? 7.386 14.541 8.004 1.00 90.81 131 SER A O 1
ATOM 1032 N N . GLY A 1 132 ? 5.685 13.373 8.872 1.00 92.38 132 GLY A N 1
ATOM 1033 C CA . GLY A 1 132 ? 4.809 13.385 7.713 1.00 92.38 132 GLY A CA 1
ATOM 1034 C C . GLY A 1 132 ? 3.353 13.641 8.104 1.00 92.38 132 GLY A C 1
ATOM 1035 O O . GLY A 1 132 ? 3.075 14.011 9.246 1.00 92.38 132 GLY A O 1
ATOM 1036 N N . PRO A 1 133 ? 2.422 13.481 7.148 1.00 95.81 133 PRO A N 1
ATOM 1037 C CA . PRO A 1 133 ? 1.016 13.794 7.362 1.00 95.81 133 PRO A CA 1
ATOM 1038 C C . PRO A 1 133 ? 0.416 12.978 8.507 1.00 95.81 133 PRO A C 1
ATOM 1040 O O . PRO A 1 133 ? 0.549 11.747 8.540 1.00 95.81 133 PRO A O 1
ATOM 1043 N N . LEU A 1 134 ? -0.265 13.671 9.415 1.00 96.56 134 LEU A N 1
ATOM 1044 C CA . LEU A 1 134 ? -0.992 13.066 10.521 1.00 96.56 134 LEU A CA 1
ATOM 1045 C C . LEU A 1 134 ? -2.279 12.397 10.017 1.00 96.56 134 LEU A C 1
ATOM 1047 O O . LEU A 1 134 ? -2.696 12.599 8.873 1.00 96.56 134 LEU A O 1
ATOM 1051 N N . ALA A 1 135 ? -2.937 11.601 10.860 1.00 96.94 135 ALA A N 1
ATOM 1052 C CA . ALA A 1 135 ? -4.175 10.925 10.474 1.00 96.94 135 ALA A CA 1
ATOM 1053 C C . ALA A 1 135 ? -5.286 11.929 10.129 1.00 96.94 135 ALA A C 1
ATOM 1055 O O . ALA A 1 135 ? -6.039 11.702 9.180 1.00 96.94 135 ALA A O 1
ATOM 1056 N N . ALA A 1 136 ? -5.349 13.053 10.848 1.00 96.12 136 ALA A N 1
ATOM 1057 C CA . ALA A 1 136 ? -6.271 14.145 10.552 1.00 96.12 136 ALA A CA 1
ATOM 1058 C C . ALA A 1 136 ? -6.037 14.753 9.155 1.00 96.12 136 ALA A C 1
ATOM 1060 O O . ALA A 1 136 ? -7.001 15.028 8.439 1.00 96.12 136 ALA A O 1
ATOM 1061 N N . ASP A 1 137 ? -4.775 14.905 8.738 1.00 97.12 137 ASP A N 1
ATOM 1062 C CA . ASP A 1 137 ? -4.411 15.516 7.450 1.00 97.12 137 ASP A CA 1
ATOM 1063 C C . ASP A 1 137 ? -4.822 14.644 6.260 1.00 97.12 137 ASP A C 1
ATOM 1065 O O . ASP A 1 137 ? -5.178 15.148 5.194 1.00 97.12 137 ASP A O 1
ATOM 1069 N N . VAL A 1 138 ? -4.786 13.322 6.444 1.00 97.75 138 VAL A N 1
ATOM 1070 C CA . VAL A 1 138 ? -5.079 12.348 5.384 1.00 97.75 138 VAL A CA 1
ATOM 1071 C C . VAL A 1 138 ? -6.441 11.681 5.520 1.00 97.75 138 VAL A C 1
ATOM 1073 O O . VAL A 1 138 ? -6.766 10.774 4.750 1.00 97.75 138 VAL A O 1
ATOM 1076 N N . MET A 1 139 ? -7.273 12.144 6.453 1.00 97.94 139 MET A N 1
ATOM 1077 C CA . MET A 1 139 ? -8.618 11.619 6.691 1.00 97.94 139 MET A CA 1
ATOM 1078 C C . MET A 1 139 ? -9.461 11.478 5.404 1.00 97.94 139 MET A C 1
ATOM 1080 O O . MET A 1 139 ? -10.085 10.425 5.235 1.00 97.94 139 MET A O 1
ATOM 1084 N N . PRO A 1 140 ? -9.449 12.433 4.444 1.00 97.56 140 PRO A N 1
ATOM 1085 C CA . PRO A 1 140 ? -10.173 12.267 3.181 1.00 97.56 140 PRO A CA 1
ATOM 1086 C C . PRO A 1 140 ? -9.714 11.046 2.370 1.00 97.56 140 PRO A C 1
ATOM 1088 O O . PRO A 1 140 ? -10.540 10.325 1.809 1.00 97.56 140 PRO A O 1
ATOM 1091 N N . ASN A 1 141 ? -8.408 10.764 2.338 1.00 98.50 141 ASN A N 1
ATOM 1092 C CA . ASN A 1 141 ? -7.852 9.597 1.653 1.00 98.50 141 ASN A CA 1
ATOM 1093 C C . ASN A 1 141 ? -8.240 8.298 2.373 1.00 98.50 141 ASN A C 1
ATOM 1095 O O . ASN A 1 141 ? -8.599 7.323 1.716 1.00 98.50 141 ASN A O 1
ATOM 1099 N N . LEU A 1 142 ? -8.234 8.284 3.711 1.00 98.50 142 LEU A N 1
ATOM 1100 C CA . LEU A 1 142 ? -8.660 7.119 4.500 1.00 98.50 142 LEU A CA 1
ATOM 1101 C C . LEU A 1 142 ? -10.142 6.789 4.266 1.00 98.50 142 LEU A C 1
ATOM 1103 O O . LEU A 1 142 ? -10.493 5.632 4.030 1.00 98.50 142 LEU A O 1
ATOM 1107 N N . GLN A 1 143 ? -11.005 7.808 4.253 1.00 97.75 143 GLN A N 1
ATOM 1108 C CA . GLN A 1 143 ? -12.424 7.672 3.909 1.00 97.75 143 GLN A CA 1
ATOM 1109 C C . GLN A 1 143 ? -12.613 7.145 2.483 1.00 97.75 143 GLN A C 1
ATOM 1111 O O . GLN A 1 143 ? -13.432 6.254 2.248 1.00 97.75 143 GLN A O 1
ATOM 1116 N N . ARG A 1 144 ? -11.834 7.667 1.529 1.00 97.50 144 ARG A N 1
ATOM 1117 C CA . ARG A 1 144 ? -11.865 7.229 0.131 1.00 97.50 144 ARG A CA 1
ATOM 1118 C C . ARG A 1 144 ? -11.487 5.759 -0.013 1.00 97.50 144 ARG A C 1
ATOM 1120 O O . ARG A 1 144 ? -12.174 5.045 -0.744 1.00 97.50 144 ARG A O 1
ATOM 1127 N N . ILE A 1 145 ? -10.449 5.307 0.692 1.00 98.44 145 ILE A N 1
ATOM 1128 C CA . ILE A 1 145 ? -10.067 3.891 0.735 1.00 98.44 145 ILE A CA 1
ATOM 1129 C C . ILE A 1 145 ? -11.233 3.068 1.273 1.00 98.44 145 ILE A C 1
ATOM 1131 O O . ILE A 1 145 ? -11.698 2.180 0.566 1.00 98.44 145 ILE A O 1
ATOM 1135 N N . LEU A 1 146 ? -11.754 3.401 2.459 1.00 97.31 146 LEU A N 1
ATOM 1136 C CA . LEU A 1 146 ? -12.825 2.639 3.114 1.00 97.31 146 LEU A CA 1
ATOM 1137 C C . LEU A 1 146 ? -14.100 2.511 2.281 1.00 97.31 146 LEU A C 1
ATOM 1139 O O . LEU A 1 146 ? -14.777 1.490 2.361 1.00 97.31 146 LEU A O 1
ATOM 1143 N N . ALA A 1 147 ? -14.406 3.512 1.455 1.00 96.81 147 ALA A N 1
ATOM 1144 C CA . ALA A 1 147 ? -15.545 3.462 0.545 1.00 96.81 147 ALA A CA 1
ATOM 1145 C C . ALA A 1 147 ? -15.423 2.377 -0.548 1.00 96.81 147 ALA A C 1
ATOM 1147 O O . ALA A 1 147 ? -16.428 2.039 -1.170 1.00 96.81 147 ALA A O 1
ATOM 1148 N N . HIS A 1 148 ? -14.222 1.840 -0.798 1.00 97.56 148 HIS A N 1
ATOM 1149 C CA . HIS A 1 148 ? -13.959 0.867 -1.870 1.00 97.56 148 HIS A CA 1
ATOM 1150 C C . HIS A 1 148 ? -13.295 -0.420 -1.374 1.00 97.56 148 HIS A C 1
ATOM 1152 O O . HIS A 1 148 ? -13.521 -1.486 -1.946 1.00 97.56 148 HIS A O 1
ATOM 1158 N N . LYS A 1 149 ? -12.444 -0.331 -0.348 1.00 97.94 149 LYS A N 1
ATOM 1159 C CA . LYS A 1 149 ? -11.597 -1.420 0.141 1.00 97.94 149 LYS A CA 1
ATOM 1160 C C . LYS A 1 149 ? -11.485 -1.390 1.667 1.00 97.94 149 LYS A C 1
ATOM 1162 O O . LYS A 1 149 ? -11.447 -0.310 2.254 1.00 97.94 149 LYS A O 1
ATOM 1167 N N . PRO A 1 150 ? -11.359 -2.556 2.324 1.00 97.81 150 PRO A N 1
ATOM 1168 C CA . PRO A 1 150 ? -10.946 -2.619 3.717 1.00 97.81 150 PRO A CA 1
ATOM 1169 C C . PRO A 1 150 ? -9.649 -1.840 3.973 1.00 97.81 150 PRO A C 1
ATOM 1171 O O . PRO A 1 150 ? -8.702 -1.914 3.182 1.00 97.81 150 PRO A O 1
ATOM 1174 N N . LEU A 1 151 ? -9.606 -1.135 5.102 1.00 98.62 151 LEU A N 1
ATOM 1175 C CA . LEU A 1 151 ? -8.493 -0.296 5.532 1.00 98.62 151 LEU A CA 1
ATOM 1176 C C . LEU A 1 151 ? -7.905 -0.815 6.843 1.00 98.62 151 LEU A C 1
ATOM 1178 O O . LEU A 1 151 ? -8.622 -1.070 7.814 1.00 98.62 151 LEU A O 1
ATOM 1182 N N . ILE A 1 152 ? -6.581 -0.891 6.891 1.00 98.56 152 ILE A N 1
ATOM 1183 C CA . ILE A 1 152 ? -5.823 -1.058 8.131 1.00 98.56 152 ILE A CA 1
ATOM 1184 C C . ILE A 1 152 ? -5.068 0.247 8.390 1.00 98.56 152 ILE A C 1
ATOM 1186 O O . ILE A 1 152 ? -4.348 0.720 7.515 1.00 98.56 152 ILE A O 1
ATOM 1190 N N . VAL A 1 153 ? -5.193 0.822 9.584 1.00 98.50 153 VAL A N 1
ATOM 1191 C CA . VAL A 1 153 ? -4.409 1.999 9.990 1.00 98.50 153 VAL A CA 1
ATOM 1192 C C . VAL A 1 153 ? -3.407 1.589 11.059 1.00 98.50 153 VAL A C 1
ATOM 1194 O O . VAL A 1 153 ? -3.788 0.973 12.058 1.00 98.50 153 VAL A O 1
ATOM 1197 N N . THR A 1 154 ? -2.134 1.922 10.848 1.00 98.38 154 THR A N 1
ATOM 1198 C CA . THR A 1 154 ? -1.051 1.688 11.814 1.00 98.38 154 THR A CA 1
ATOM 1199 C C . THR A 1 154 ? -0.327 2.979 12.153 1.00 98.38 154 THR A C 1
ATOM 1201 O O . THR A 1 154 ? -0.428 3.975 11.440 1.00 98.38 154 THR A O 1
ATOM 1204 N N . GLY A 1 155 ? 0.493 2.917 13.196 1.00 96.94 155 GLY A N 1
ATOM 1205 C CA . GLY A 1 155 ? 1.405 3.994 13.560 1.00 96.94 155 GLY A CA 1
ATOM 1206 C C . GLY A 1 155 ? 0.872 4.877 14.687 1.00 96.94 155 GLY A C 1
ATOM 1207 O O . GLY A 1 155 ? -0.195 4.599 15.249 1.00 96.94 155 GLY A O 1
ATOM 1208 N N . PRO A 1 156 ? 1.654 5.891 15.083 1.00 97.19 156 PRO A N 1
ATOM 1209 C CA . PRO A 1 156 ? 1.286 6.782 16.168 1.00 97.19 156 PRO A CA 1
ATOM 1210 C C . PRO A 1 156 ? 0.168 7.744 15.754 1.00 97.19 156 PRO A C 1
ATOM 1212 O O . PRO A 1 156 ? 0.190 8.268 14.643 1.00 97.19 156 PRO A O 1
ATOM 1215 N N . VAL A 1 157 ? -0.782 7.987 16.656 1.00 97.44 157 VAL A N 1
ATOM 1216 C CA . VAL A 1 157 ? -1.880 8.954 16.490 1.00 97.44 157 VAL A CA 1
ATOM 1217 C C . VAL A 1 157 ? -2.167 9.662 17.810 1.00 97.44 157 VAL A C 1
ATOM 1219 O O . VAL A 1 157 ? -1.918 9.107 18.885 1.00 97.44 157 VAL A O 1
ATOM 1222 N N . TYR A 1 158 ? -2.736 10.858 17.751 1.00 96.69 158 TYR A N 1
ATOM 1223 C CA . TYR A 1 158 ? -3.313 11.506 18.926 1.00 96.69 158 TYR A CA 1
ATOM 1224 C C . TYR A 1 158 ? -4.631 10.853 19.350 1.00 96.69 158 TYR A C 1
ATOM 1226 O O . TYR A 1 158 ? -5.265 10.118 18.588 1.00 96.69 158 TYR A O 1
ATOM 1234 N N . GLN A 1 159 ? -5.082 11.142 20.574 1.00 96.44 159 GLN A N 1
ATOM 1235 C CA . GLN A 1 159 ? -6.359 10.611 21.063 1.00 96.44 159 GLN A CA 1
ATOM 1236 C C . GLN A 1 159 ? -7.538 11.108 20.213 1.00 96.44 159 GLN A C 1
ATOM 1238 O O . GLN A 1 159 ? -8.403 10.320 19.842 1.00 96.44 159 GLN A O 1
ATOM 1243 N N . SER A 1 160 ? -7.537 12.390 19.846 1.00 95.75 160 SER A N 1
ATOM 1244 C CA . SER A 1 160 ? -8.572 12.988 18.994 1.00 95.75 160 SER A CA 1
ATOM 1245 C C . SER A 1 160 ? -8.632 12.351 17.601 1.00 95.75 160 SER A C 1
ATOM 1247 O O . SER A 1 160 ? -9.712 12.159 17.047 1.00 95.75 160 SER A O 1
ATOM 1249 N N . GLU A 1 161 ? -7.481 11.975 17.046 1.00 97.00 161 GLU A N 1
ATOM 1250 C CA . GLU A 1 161 ? -7.390 11.278 15.765 1.00 97.00 161 GLU A CA 1
ATOM 1251 C C . GLU A 1 161 ? -7.881 9.836 15.863 1.00 97.00 161 GLU A C 1
ATOM 1253 O O . GLU A 1 161 ? -8.580 9.366 14.968 1.00 97.00 161 GLU A O 1
ATOM 1258 N N . LEU A 1 162 ? -7.565 9.132 16.958 1.00 97.69 162 LEU A N 1
ATOM 1259 C CA . LEU A 1 162 ? -8.137 7.813 17.221 1.00 97.69 162 LEU A CA 1
ATOM 1260 C C . LEU A 1 162 ? -9.667 7.890 17.261 1.00 97.69 162 LEU A C 1
ATOM 1262 O O . LEU A 1 162 ? -10.317 7.059 16.632 1.00 97.69 162 LEU A O 1
ATOM 1266 N N . ASP A 1 163 ? -10.236 8.876 17.953 1.00 97.00 163 ASP A N 1
ATOM 1267 C CA . ASP A 1 163 ? -11.689 9.046 18.038 1.00 97.00 163 ASP A CA 1
ATOM 1268 C C . ASP A 1 163 ? -12.300 9.243 16.634 1.00 97.00 163 ASP A C 1
ATOM 1270 O O . ASP A 1 163 ? -13.220 8.520 16.250 1.00 97.00 163 ASP A O 1
ATOM 1274 N N . GLN A 1 164 ? -11.704 10.107 15.804 1.00 96.94 164 GLN A N 1
ATOM 1275 C CA . GLN A 1 164 ? -12.131 10.313 14.410 1.00 96.94 164 GLN A CA 1
ATOM 1276 C C . GLN A 1 164 ? -12.004 9.052 13.544 1.00 96.94 164 GLN A C 1
ATOM 1278 O O . GLN A 1 164 ? -12.879 8.759 12.729 1.00 96.94 164 GLN A O 1
ATOM 1283 N N . LEU A 1 165 ? -10.926 8.281 13.707 1.00 97.62 165 LEU A N 1
ATOM 1284 C CA . LEU A 1 165 ? -10.742 7.015 12.997 1.00 97.62 165 LEU A CA 1
ATOM 1285 C C . LEU A 1 165 ? -11.799 5.982 13.409 1.00 97.62 165 LEU A C 1
ATOM 1287 O O . LEU A 1 165 ? -12.262 5.207 12.574 1.00 97.62 165 LEU A O 1
ATOM 1291 N N . GLN A 1 166 ? -12.208 5.958 14.680 1.00 97.19 166 GLN A N 1
ATOM 1292 C CA . GLN A 1 166 ? -13.264 5.060 15.153 1.00 97.19 166 GLN A CA 1
ATOM 1293 C C . GLN A 1 166 ? -14.633 5.396 14.554 1.00 97.19 166 GLN A C 1
ATOM 1295 O O . GLN A 1 166 ? -15.415 4.475 14.298 1.00 97.19 166 GLN A O 1
ATOM 1300 N N . ASP A 1 167 ? -14.895 6.666 14.258 1.00 96.31 167 ASP A N 1
ATOM 1301 C CA . ASP A 1 167 ? -16.132 7.094 13.601 1.00 96.31 167 ASP A CA 1
ATOM 1302 C C . ASP A 1 167 ? -16.249 6.581 12.155 1.00 96.31 167 ASP A C 1
ATOM 1304 O O . ASP A 1 167 ? -17.350 6.516 11.607 1.00 96.31 167 ASP A O 1
ATOM 1308 N N . LEU A 1 168 ? -15.147 6.126 11.544 1.00 94.69 168 LEU A N 1
ATOM 1309 C CA . LEU A 1 168 ? -15.157 5.530 10.204 1.00 94.69 168 LEU A CA 1
ATOM 1310 C C . LEU A 1 168 ? -15.676 4.082 10.168 1.00 94.69 168 LEU A C 1
ATOM 1312 O O . LEU A 1 168 ? -15.957 3.566 9.086 1.00 94.69 168 LEU A O 1
ATOM 1316 N N . ARG A 1 169 ? -15.823 3.407 11.319 1.00 90.44 169 ARG A N 1
ATOM 1317 C CA . ARG A 1 169 ? -16.240 1.989 11.398 1.00 90.44 169 ARG A CA 1
ATOM 1318 C C . ARG A 1 169 ? -17.492 1.633 10.575 1.00 90.44 169 ARG A C 1
ATOM 1320 O O . ARG A 1 169 ? -17.491 0.555 9.988 1.00 90.44 169 ARG A O 1
ATOM 1327 N N . PRO A 1 170 ? -18.556 2.462 10.497 1.00 91.00 170 PRO A N 1
ATOM 1328 C CA . PRO A 1 170 ? -19.747 2.119 9.718 1.00 91.00 170 PRO A CA 1
ATOM 1329 C C . PRO A 1 170 ? -19.523 2.098 8.198 1.00 91.00 170 PRO A C 1
ATOM 1331 O O . PRO A 1 170 ? -20.373 1.578 7.479 1.00 91.00 170 PRO A O 1
ATOM 1334 N N . ALA A 1 171 ? -18.424 2.677 7.701 1.00 88.25 171 ALA A N 1
ATOM 1335 C CA . ALA A 1 171 ? -18.176 2.837 6.270 1.00 88.25 171 ALA A CA 1
ATOM 1336 C C . ALA A 1 171 ? -17.636 1.568 5.588 1.00 88.25 171 ALA A C 1
ATOM 1338 O O . ALA A 1 171 ? -17.763 1.442 4.374 1.00 88.25 171 ALA A O 1
ATOM 1339 N N . GLY A 1 172 ? -17.047 0.627 6.335 1.00 91.25 172 GLY A N 1
ATOM 1340 C CA . GLY A 1 172 ? -16.459 -0.578 5.753 1.00 91.25 172 GLY A CA 1
ATOM 1341 C C . GLY A 1 172 ? -15.597 -1.383 6.725 1.00 91.25 172 GLY A C 1
ATOM 1342 O O . GLY A 1 172 ? -15.634 -1.186 7.938 1.00 91.25 172 GLY A O 1
ATOM 1343 N N . GLY A 1 173 ? -14.809 -2.316 6.184 1.00 95.81 173 GLY A N 1
ATOM 1344 C CA . GLY A 1 173 ? -13.872 -3.116 6.975 1.00 95.81 173 GLY A CA 1
ATOM 1345 C C . GLY A 1 173 ? -12.709 -2.264 7.480 1.00 95.81 173 GLY A C 1
ATOM 1346 O O . GLY A 1 173 ? -11.830 -1.918 6.698 1.00 95.81 173 GLY A O 1
ATOM 1347 N N . LEU A 1 174 ? -12.694 -1.944 8.774 1.00 97.75 174 LEU A N 1
ATOM 1348 C CA . LEU A 1 174 ? -11.653 -1.133 9.405 1.00 97.75 174 LEU A CA 1
ATOM 1349 C C . LEU A 1 174 ? -10.919 -1.916 10.496 1.00 97.75 174 LEU A C 1
ATOM 1351 O O . LEU A 1 174 ? -11.540 -2.446 11.418 1.00 97.75 174 LEU A O 1
ATOM 1355 N N . CYS A 1 175 ? -9.589 -1.921 10.430 1.00 97.62 175 CYS A N 1
ATOM 1356 C CA . CYS A 1 175 ? -8.713 -2.409 11.490 1.00 97.62 175 CYS A CA 1
ATOM 1357 C C . CYS A 1 175 ? -7.802 -1.272 11.971 1.00 97.62 175 CYS A C 1
ATOM 1359 O O . CYS A 1 175 ? -7.093 -0.662 11.174 1.00 97.62 175 CYS A O 1
ATOM 1361 N N . LEU A 1 176 ? -7.808 -0.990 13.275 1.00 97.69 176 LEU A N 1
ATOM 1362 C CA . LEU A 1 176 ? -6.931 0.010 13.886 1.00 97.69 176 LEU A CA 1
ATOM 1363 C C . LEU A 1 176 ? -5.863 -0.704 14.719 1.00 97.69 176 LEU A C 1
ATOM 1365 O O . LEU A 1 176 ? -6.177 -1.338 15.724 1.00 97.69 176 LEU A O 1
ATOM 1369 N N . GLN A 1 177 ? -4.606 -0.587 14.298 1.00 96.94 177 GLN A N 1
ATOM 1370 C CA . GLN A 1 177 ? -3.411 -1.061 15.004 1.00 96.94 177 GLN A CA 1
ATOM 1371 C C . GLN A 1 177 ? -2.503 0.133 15.300 1.00 96.94 177 GLN A C 1
ATOM 1373 O O . GLN A 1 177 ? -1.371 0.232 14.825 1.00 96.94 177 GLN A O 1
ATOM 1378 N N . VAL A 1 178 ? -3.054 1.090 16.040 1.00 97.50 178 VAL A N 1
ATOM 1379 C CA . VAL A 1 178 ? -2.430 2.390 16.285 1.00 97.50 178 VAL A CA 1
ATOM 1380 C C . VAL A 1 178 ? -1.862 2.488 17.695 1.00 97.50 178 VAL A C 1
ATOM 1382 O O . VAL A 1 178 ? -2.322 1.815 18.619 1.00 97.50 178 VAL A O 1
ATOM 1385 N N . GLN A 1 179 ? -0.870 3.357 17.861 1.00 96.94 179 GLN A N 1
ATOM 1386 C CA . GLN A 1 179 ? -0.312 3.725 19.157 1.00 96.94 179 GLN A CA 1
ATOM 1387 C C . GLN A 1 179 ? -0.786 5.133 19.518 1.00 96.94 179 GLN A C 1
ATOM 1389 O O . GLN A 1 179 ? -0.453 6.085 18.821 1.00 96.94 179 GLN A O 1
ATOM 1394 N N . VAL A 1 180 ? -1.518 5.286 20.622 1.00 96.94 180 VAL A N 1
ATOM 1395 C CA . VAL A 1 180 ? -1.889 6.625 21.100 1.00 96.94 180 VAL A CA 1
ATOM 1396 C C . VAL A 1 180 ? -0.664 7.289 21.723 1.00 96.94 180 VAL A C 1
ATOM 1398 O O . VAL A 1 180 ? -0.057 6.737 22.646 1.00 96.94 180 VAL A O 1
ATOM 1401 N N . VAL A 1 181 ? -0.295 8.460 21.213 1.00 95.31 181 VAL A N 1
ATOM 1402 C CA . VAL A 1 181 ? 0.769 9.305 21.767 1.00 95.31 181 VAL A CA 1
ATOM 1403 C C . VAL A 1 181 ? 0.170 10.526 22.468 1.00 95.31 181 VAL A C 1
ATOM 1405 O O . VAL A 1 181 ? -0.944 10.930 22.132 1.00 95.31 181 VAL A O 1
ATOM 1408 N N . PRO A 1 182 ? 0.866 11.111 23.461 1.00 90.00 182 PRO A N 1
ATOM 1409 C CA . PRO A 1 182 ? 0.416 12.352 24.075 1.00 90.00 182 PRO A CA 1
ATOM 1410 C C . PRO A 1 182 ? 0.293 13.453 23.025 1.00 90.00 182 PRO A C 1
ATOM 1412 O O . PRO A 1 182 ? 1.173 13.578 22.170 1.00 90.00 182 PRO A O 1
ATOM 1415 N N . ASP A 1 183 ? -0.750 14.273 23.136 1.00 81.38 183 ASP A N 1
ATOM 1416 C CA . ASP A 1 183 ? -0.863 15.499 22.351 1.00 81.38 183 ASP A CA 1
ATOM 1417 C C . ASP A 1 183 ? 0.407 16.337 22.536 1.00 81.38 183 ASP A C 1
ATOM 1419 O O . ASP A 1 183 ? 0.982 16.372 23.634 1.00 81.38 183 ASP A O 1
ATOM 1423 N N . HIS A 1 184 ? 0.868 16.996 21.468 1.00 68.44 184 HIS A N 1
ATOM 1424 C CA . HIS A 1 184 ? 1.983 17.929 21.587 1.00 68.44 184 HIS A CA 1
ATOM 1425 C C . HIS A 1 184 ? 1.623 18.971 22.652 1.00 68.44 184 HIS A C 1
ATOM 1427 O O . HIS A 1 184 ? 0.787 19.844 22.431 1.00 68.44 184 HIS A O 1
ATOM 1433 N N . GLN A 1 185 ? 2.263 18.892 23.821 1.00 53.62 185 GLN A N 1
ATOM 1434 C CA . GLN A 1 185 ? 2.375 20.056 24.681 1.00 53.62 185 GLN A CA 1
ATOM 1435 C C . GLN A 1 185 ? 3.232 21.034 23.892 1.00 53.62 185 GLN A C 1
ATOM 1437 O O . GLN A 1 185 ? 4.428 20.797 23.722 1.00 53.62 185 GLN A O 1
ATOM 1442 N N . GLU A 1 186 ? 2.612 22.081 23.348 1.00 47.31 186 GLU A N 1
ATOM 1443 C CA . GLU A 1 186 ? 3.349 23.241 22.869 1.00 47.31 186 GLU A CA 1
ATOM 1444 C C . GLU A 1 186 ? 4.281 23.666 24.007 1.00 47.31 186 GLU A C 1
ATOM 1446 O O . GLU A 1 186 ? 3.844 24.154 25.051 1.00 47.31 186 GLU A O 1
ATOM 1451 N N . THR A 1 187 ? 5.577 23.403 23.857 1.00 39.97 187 THR A N 1
ATOM 1452 C CA . THR A 1 187 ? 6.587 24.083 24.657 1.00 39.97 187 THR A CA 1
ATOM 1453 C C . THR A 1 187 ? 6.502 25.553 24.280 1.00 39.97 187 THR A C 1
ATOM 1455 O O . THR A 1 187 ? 6.983 25.939 23.215 1.00 39.97 187 THR A O 1
ATOM 1458 N N . VAL A 1 188 ? 5.808 26.312 25.131 1.00 36.69 188 VAL A N 1
ATOM 1459 C CA . VAL A 1 188 ? 5.769 27.781 25.159 1.00 36.69 188 VAL A CA 1
ATOM 1460 C C . VAL A 1 188 ? 7.183 28.347 25.232 1.00 36.69 188 VAL A C 1
ATOM 1462 O O . VAL A 1 188 ? 7.989 27.802 26.024 1.00 36.69 188 VAL A O 1
#

Sequence (188 aa):
MDMMFAGLGHEEACMAVKTAPVVSDRILEQCADLFNHMATTRLAATPRFEDGYLSSYGIWAPGSVVRTQVDNASMLSPETYRERVLPFDRKVFEAFDFALIHLHSCCLHIVEDLVQEQDLNCIQVSIDYPSGPLAADVMPNLQRILAHKPLIVTGPVYQSELDQLQDLRPAGGLCLQVQVVPDHQETV

pLDDT: mean 95.49, std 8.15, range [36.69, 98.75]

Radius of gyration: 17.41 Å; chains: 1; bounding box: 40×52×47 Å